Protein AF-A0A955VD56-F1 (afdb_monomer_lite)

Foldseek 3Di:
DAQAWEWDWPLCPPDDDPLPLLVFQAQFWQFAAPVLLVLLVVLLVVLVNDPVLNVQQVVQWDDDHRRITGDDDPRGGSQQDPVRDRSSCVRRNLSSHGPQSNQAQWQWFQDPRHIYTDGQLLDLSVLCSLLPPPVPPPDDFGDIDIDGCVPPSDPRDPCSNVNHDRPPVAPPPDDSVVVRVLRVLLSVLLRVVCVVDRNLSSVLSNQCNVCSVQSLVSLVDPSCVSSCVSAPVVSSNVVSSRD

Structure (mmCIF, N/CA/C/O backbone):
data_AF-A0A955VD56-F1
#
_entry.id   AF-A0A955VD56-F1
#
loop_
_atom_site.group_PDB
_atom_site.id
_atom_site.type_symbol
_atom_site.label_atom_id
_atom_site.label_alt_id
_atom_site.label_comp_id
_atom_site.label_asym_id
_atom_site.label_entity_id
_atom_site.label_seq_id
_atom_site.pdbx_PDB_ins_code
_atom_site.Cartn_x
_atom_site.Cartn_y
_atom_site.Cartn_z
_atom_site.occupancy
_atom_site.B_iso_or_equiv
_atom_site.auth_seq_id
_atom_site.auth_comp_id
_atom_site.auth_asym_id
_atom_site.auth_atom_id
_atom_site.pdbx_PDB_model_num
ATOM 1 N N . MET A 1 1 ? 21.927 -1.648 22.853 1.00 46.69 1 MET A N 1
ATOM 2 C CA . MET A 1 1 ? 21.188 -1.228 21.642 1.00 46.69 1 MET A CA 1
ATOM 3 C C . MET A 1 1 ? 19.714 -1.469 21.925 1.00 46.69 1 MET A C 1
ATOM 5 O O . MET A 1 1 ? 19.393 -2.575 22.336 1.00 46.69 1 MET A O 1
ATOM 9 N N . CYS A 1 2 ? 18.843 -0.460 21.829 1.00 51.03 2 CYS A N 1
ATOM 10 C CA . CYS A 1 2 ? 17.401 -0.682 21.987 1.00 51.03 2 CYS A CA 1
ATOM 11 C C . CYS A 1 2 ? 16.903 -1.553 20.831 1.00 51.03 2 CYS A C 1
ATOM 13 O O . CYS A 1 2 ? 17.148 -1.222 19.671 1.00 51.03 2 CYS A O 1
ATOM 15 N N . ASN A 1 3 ? 16.219 -2.655 21.143 1.00 66.81 3 ASN A N 1
ATOM 16 C CA . ASN A 1 3 ? 15.542 -3.483 20.150 1.00 66.81 3 ASN A CA 1
ATOM 17 C C . ASN A 1 3 ? 14.399 -2.660 19.552 1.00 66.81 3 ASN A C 1
ATOM 19 O O . ASN A 1 3 ? 13.310 -2.616 20.125 1.00 66.81 3 ASN A O 1
ATOM 23 N N . ALA A 1 4 ? 14.662 -1.960 18.445 1.00 71.88 4 ALA A N 1
ATOM 24 C CA . ALA A 1 4 ? 13.634 -1.233 17.712 1.00 71.88 4 ALA A CA 1
ATOM 25 C C . ALA A 1 4 ? 12.464 -2.186 17.434 1.00 71.88 4 ALA A C 1
ATOM 27 O O . ALA A 1 4 ? 12.690 -3.332 17.053 1.00 71.88 4 ALA A O 1
ATOM 28 N N . ARG A 1 5 ? 11.221 -1.750 17.655 1.00 86.19 5 ARG A N 1
ATOM 29 C CA . ARG A 1 5 ? 10.032 -2.588 17.425 1.00 86.19 5 ARG A CA 1
ATOM 30 C C . ARG A 1 5 ? 9.219 -2.050 16.264 1.00 86.19 5 ARG A C 1
ATOM 32 O O . ARG A 1 5 ? 9.122 -0.843 16.079 1.00 86.19 5 ARG A O 1
ATOM 39 N N . VAL A 1 6 ? 8.594 -2.944 15.510 1.00 85.25 6 VAL A N 1
ATOM 40 C CA . VAL A 1 6 ? 7.576 -2.583 14.519 1.00 85.25 6 VAL A CA 1
ATOM 41 C C . VAL A 1 6 ? 6.207 -2.779 15.150 1.00 85.25 6 VAL A C 1
ATOM 43 O O . VAL A 1 6 ? 5.822 -3.903 15.457 1.00 85.25 6 VAL A O 1
ATOM 46 N N . TRP A 1 7 ? 5.487 -1.689 15.370 1.00 87.12 7 TRP A N 1
ATOM 47 C CA . TRP A 1 7 ? 4.133 -1.684 15.904 1.00 87.12 7 TRP A CA 1
ATOM 48 C C . TRP A 1 7 ? 3.135 -1.777 14.756 1.00 87.12 7 TRP A C 1
ATOM 50 O O . TRP A 1 7 ? 3.104 -0.904 13.893 1.00 87.12 7 TRP A O 1
ATOM 60 N N . ILE A 1 8 ? 2.328 -2.835 14.744 1.00 86.50 8 ILE A N 1
ATOM 61 C CA . ILE A 1 8 ? 1.323 -3.095 13.708 1.00 86.50 8 ILE A CA 1
ATOM 62 C C . ILE A 1 8 ? -0.015 -3.486 14.356 1.00 86.50 8 ILE A C 1
ATOM 64 O O . ILE A 1 8 ? -0.012 -4.170 15.381 1.00 86.50 8 ILE A O 1
ATOM 68 N N . PRO A 1 9 ? -1.166 -3.089 13.787 1.00 85.06 9 PRO A N 1
ATOM 69 C CA . PRO A 1 9 ? -2.462 -3.625 14.184 1.00 85.06 9 PRO A CA 1
ATOM 70 C C . PRO A 1 9 ? -2.516 -5.140 13.952 1.00 85.06 9 PRO A C 1
ATOM 72 O O . PRO A 1 9 ? -2.334 -5.599 12.822 1.00 85.06 9 PRO A O 1
ATOM 75 N N . ASN A 1 10 ? -2.807 -5.909 15.004 1.00 85.19 10 ASN A N 1
ATOM 76 C CA . ASN A 1 10 ? -2.892 -7.377 14.984 1.00 85.19 10 ASN A CA 1
ATOM 77 C C . ASN A 1 10 ? -3.778 -7.919 13.843 1.00 85.19 10 ASN A C 1
ATOM 79 O O . ASN A 1 10 ? -3.454 -8.905 13.182 1.00 85.19 10 ASN A O 1
ATOM 83 N N . VAL A 1 11 ? -4.887 -7.236 13.560 1.00 81.81 11 VAL A N 1
ATOM 84 C CA . VAL A 1 11 ? -5.838 -7.604 12.502 1.00 81.81 11 VAL A CA 1
ATOM 85 C C . VAL A 1 11 ? -5.209 -7.626 11.101 1.00 81.81 11 VAL A C 1
ATOM 87 O O . VAL A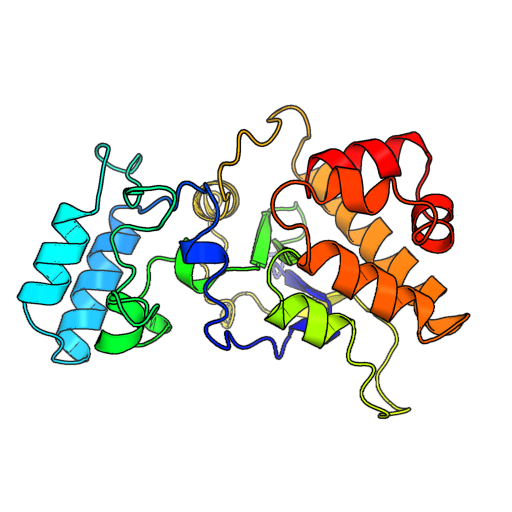 1 11 ? -5.610 -8.412 10.249 1.00 81.81 11 VAL A O 1
ATOM 90 N N . LEU A 1 12 ? -4.174 -6.815 10.876 1.00 84.62 12 LEU A N 1
ATOM 91 C CA . LEU A 1 12 ? -3.551 -6.586 9.574 1.00 84.62 12 LEU A CA 1
ATOM 92 C C . LEU A 1 12 ? -2.181 -7.253 9.435 1.00 84.62 12 LEU A C 1
ATOM 94 O O . LEU A 1 12 ? -1.527 -7.114 8.400 1.00 84.62 12 LEU A O 1
ATOM 98 N N . GLU A 1 13 ? -1.760 -8.031 10.430 1.00 82.31 13 GLU A N 1
ATOM 99 C CA . GLU A 1 13 ? -0.537 -8.835 10.349 1.00 82.31 13 GLU A CA 1
ATOM 100 C C . GLU A 1 13 ? -0.576 -9.823 9.190 1.00 82.31 13 GLU A C 1
ATOM 102 O O . GLU A 1 13 ? 0.423 -10.034 8.507 1.00 82.31 13 GLU A O 1
ATOM 107 N N . ARG A 1 14 ? -1.762 -10.380 8.936 1.00 79.50 14 ARG A N 1
ATOM 108 C CA . ARG A 1 14 ? -2.006 -11.340 7.858 1.00 79.50 14 ARG A CA 1
ATOM 109 C C . ARG A 1 14 ? -2.424 -10.675 6.549 1.00 79.50 14 ARG A C 1
ATOM 111 O O . ARG A 1 14 ? -2.819 -11.373 5.622 1.00 79.50 14 ARG A O 1
ATOM 118 N N . TYR A 1 15 ? -2.366 -9.342 6.454 1.00 85.81 15 TYR A N 1
ATOM 119 C CA . TYR A 1 15 ? -2.756 -8.658 5.226 1.00 85.81 15 TYR A CA 1
ATOM 120 C C . TYR A 1 15 ? -1.896 -9.129 4.047 1.00 85.81 15 TYR A C 1
ATOM 122 O O . TYR A 1 15 ? -0.677 -8.909 4.011 1.00 85.81 15 TYR A O 1
ATOM 130 N N . ALA A 1 16 ? -2.574 -9.677 3.042 1.00 84.31 16 ALA A N 1
ATOM 131 C CA . ALA A 1 16 ? -2.028 -10.002 1.738 1.00 84.31 16 ALA A CA 1
ATOM 132 C C . ALA A 1 16 ? -2.745 -9.176 0.662 1.00 84.31 16 ALA A C 1
ATOM 134 O O . ALA A 1 16 ? -3.955 -8.963 0.713 1.00 84.31 16 ALA A O 1
ATOM 135 N N . CYS A 1 17 ? -1.994 -8.684 -0.324 1.00 83.56 17 CYS A N 1
ATOM 136 C CA . CYS A 1 17 ? -2.573 -7.932 -1.431 1.00 83.56 17 CYS A CA 1
ATOM 137 C C . CYS A 1 17 ? -3.384 -8.866 -2.342 1.00 83.56 17 CYS A C 1
ATOM 139 O O . CYS A 1 17 ? -2.816 -9.731 -3.002 1.00 83.56 17 CYS A O 1
ATOM 141 N N . GLU A 1 18 ? -4.691 -8.631 -2.464 1.00 86.06 18 GLU A N 1
ATOM 142 C CA . GLU A 1 18 ? -5.567 -9.381 -3.381 1.00 86.06 18 GLU A CA 1
ATOM 143 C C . GLU A 1 18 ? -5.678 -8.737 -4.772 1.00 86.06 18 GLU A C 1
ATOM 145 O O . GLU A 1 18 ? -6.552 -9.086 -5.558 1.00 86.06 18 GLU A O 1
ATOM 150 N N . ARG A 1 19 ? -4.783 -7.794 -5.103 1.00 84.38 19 ARG A N 1
ATOM 151 C CA . ARG A 1 19 ? -4.806 -7.054 -6.377 1.00 84.38 19 ARG A CA 1
ATOM 152 C C . ARG A 1 19 ? -6.142 -6.320 -6.578 1.00 84.38 19 ARG A C 1
ATOM 154 O O . ARG A 1 19 ? -6.749 -6.401 -7.635 1.00 84.38 19 ARG A O 1
ATOM 161 N N . ALA A 1 20 ? -6.561 -5.551 -5.569 1.00 82.06 20 ALA A N 1
ATOM 162 C CA . ALA A 1 20 ? -7.693 -4.620 -5.681 1.00 82.06 20 ALA A CA 1
ATOM 163 C C . ALA A 1 20 ? -7.376 -3.383 -6.551 1.00 82.06 20 ALA A C 1
ATOM 165 O O . ALA A 1 20 ? -8.281 -2.663 -6.953 1.00 82.06 20 ALA A O 1
ATOM 166 N N . LEU A 1 21 ? -6.087 -3.138 -6.834 1.00 84.06 21 LEU A N 1
ATOM 167 C CA . LEU A 1 21 ? -5.565 -2.154 -7.800 1.00 84.06 21 LEU A CA 1
ATOM 168 C C . LEU A 1 21 ? -5.844 -0.682 -7.497 1.00 84.06 21 LEU A C 1
ATOM 170 O O . LEU A 1 21 ? -5.436 0.164 -8.287 1.00 84.06 21 LEU A O 1
ATOM 174 N N . VAL A 1 22 ? -6.423 -0.355 -6.341 1.00 82.44 22 VAL A N 1
ATOM 175 C CA . VAL A 1 22 ? -6.627 1.043 -5.927 1.00 82.44 22 VAL A CA 1
ATOM 176 C C . VAL A 1 22 ? -5.312 1.830 -5.924 1.00 82.44 22 VAL A C 1
ATOM 178 O O . VAL A 1 22 ? -5.274 2.956 -6.403 1.00 82.44 22 VAL A O 1
ATOM 181 N N . CYS A 1 23 ? -4.192 1.217 -5.526 1.00 79.44 23 CYS A N 1
ATOM 182 C CA . CYS A 1 23 ? -2.874 1.858 -5.620 1.00 79.44 23 CYS A CA 1
ATOM 183 C C . CYS A 1 23 ? -2.381 2.146 -7.037 1.00 79.44 23 CYS A C 1
ATOM 185 O O . CYS A 1 23 ? -1.453 2.929 -7.218 1.00 79.44 23 CYS A O 1
ATOM 187 N N . CYS A 1 24 ? -2.977 1.504 -8.036 1.00 83.69 24 CYS A N 1
ATOM 188 C CA . CYS A 1 24 ? -2.667 1.726 -9.438 1.00 83.69 24 CYS A CA 1
ATOM 189 C C . CYS A 1 24 ? -3.632 2.714 -10.101 1.00 83.69 24 CYS A C 1
ATOM 191 O O . CYS A 1 24 ? -3.325 3.165 -11.198 1.00 83.69 24 CYS A O 1
ATOM 193 N N . SER A 1 25 ? -4.777 3.026 -9.492 1.00 80.62 25 SER A N 1
ATOM 194 C CA . SER A 1 25 ? -5.803 3.911 -10.063 1.00 80.62 25 SER A CA 1
ATOM 195 C C . SER A 1 25 ? -6.022 5.200 -9.275 1.00 80.62 25 SER A C 1
ATOM 197 O O . SER A 1 25 ? -6.696 6.093 -9.770 1.00 80.62 25 SER A O 1
ATOM 199 N N . ALA A 1 26 ? -5.488 5.303 -8.059 1.00 75.56 26 ALA A N 1
ATOM 200 C CA . ALA A 1 26 ? -5.520 6.532 -7.282 1.00 75.56 26 ALA A CA 1
ATOM 201 C C . ALA A 1 26 ? -4.434 7.512 -7.770 1.00 75.56 26 ALA A C 1
ATOM 203 O O . ALA A 1 26 ? -3.376 7.062 -8.226 1.00 75.56 26 ALA A O 1
ATOM 204 N N . PRO A 1 27 ? -4.627 8.838 -7.644 1.00 72.12 27 PRO A N 1
ATOM 205 C CA . PRO A 1 27 ? -3.713 9.865 -8.156 1.00 72.12 27 PRO A CA 1
ATOM 206 C C . PRO A 1 27 ? -2.446 10.035 -7.293 1.00 72.12 27 PRO A C 1
ATOM 208 O O . PRO A 1 27 ? -2.056 11.146 -6.937 1.00 72.12 27 PRO A O 1
ATOM 211 N N . TRP A 1 28 ? -1.808 8.933 -6.896 1.00 75.00 28 TRP A N 1
ATOM 212 C CA . TRP A 1 28 ? -0.634 8.949 -6.033 1.00 75.00 28 TRP A CA 1
ATOM 213 C C . TRP A 1 28 ? 0.677 8.880 -6.814 1.00 75.00 28 TRP A C 1
ATOM 215 O O . TRP A 1 28 ? 0.814 8.150 -7.801 1.00 75.00 28 TRP A O 1
ATOM 225 N N . ARG A 1 29 ? 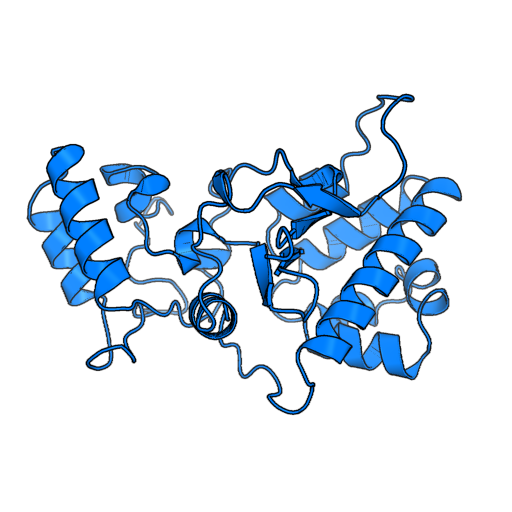1.695 9.584 -6.313 1.00 77.50 29 ARG A N 1
ATOM 226 C CA . ARG A 1 29 ? 3.059 9.487 -6.839 1.00 77.50 29 ARG A CA 1
ATOM 227 C C . ARG A 1 29 ? 3.797 8.349 -6.162 1.00 77.50 29 ARG A C 1
ATOM 229 O O . ARG A 1 29 ? 4.143 8.435 -4.986 1.00 77.50 29 ARG A O 1
ATOM 236 N N . ALA A 1 30 ? 4.046 7.283 -6.919 1.00 83.88 30 ALA A N 1
ATOM 237 C CA . ALA A 1 30 ? 4.797 6.157 -6.402 1.00 83.88 30 ALA A CA 1
ATOM 238 C C . ALA A 1 30 ? 6.302 6.408 -6.531 1.00 83.88 30 ALA A C 1
ATOM 240 O O . ALA A 1 30 ? 6.856 6.192 -7.611 1.00 83.88 30 ALA A O 1
ATOM 241 N N . ARG A 1 31 ? 6.951 6.890 -5.465 1.00 86.12 31 ARG A N 1
ATOM 242 C CA . ARG A 1 31 ? 8.397 7.148 -5.463 1.00 86.12 31 ARG A CA 1
ATOM 243 C C . ARG A 1 31 ? 9.194 5.856 -5.682 1.00 86.12 31 ARG A C 1
ATOM 245 O O . ARG A 1 31 ? 8.844 4.802 -5.156 1.00 86.12 31 ARG A O 1
ATOM 252 N N . VAL A 1 32 ? 10.267 5.960 -6.460 1.00 88.44 32 VAL A N 1
ATOM 253 C CA . VAL A 1 32 ? 11.195 4.876 -6.800 1.00 88.44 32 VAL A CA 1
ATOM 254 C C . VAL A 1 32 ? 12.617 5.394 -6.624 1.00 88.44 32 VAL A C 1
ATOM 256 O O . VAL A 1 32 ? 13.073 6.253 -7.376 1.00 88.44 32 VAL A O 1
ATOM 259 N N . THR A 1 33 ? 13.332 4.879 -5.631 1.00 87.19 33 THR A N 1
ATOM 260 C CA . THR A 1 33 ? 14.757 5.179 -5.437 1.00 87.19 33 THR A CA 1
ATOM 261 C C . THR A 1 33 ? 15.626 4.423 -6.445 1.00 87.19 33 THR A C 1
ATOM 263 O O . THR A 1 33 ? 15.149 3.577 -7.208 1.00 87.19 33 THR A O 1
ATOM 266 N N . ARG A 1 34 ? 16.934 4.701 -6.468 1.00 88.12 34 ARG A N 1
ATOM 267 C CA . ARG A 1 34 ? 17.871 3.848 -7.216 1.00 88.12 34 ARG A CA 1
ATOM 268 C C . ARG A 1 34 ? 17.876 2.406 -6.722 1.00 88.12 34 ARG A C 1
ATOM 270 O O . ARG A 1 34 ? 17.777 1.507 -7.547 1.00 88.12 34 ARG A O 1
ATOM 277 N N . GLU A 1 35 ? 17.895 2.217 -5.411 1.00 86.88 35 GLU A N 1
ATOM 278 C CA . GLU A 1 35 ? 17.835 0.900 -4.777 1.00 86.88 35 GLU A CA 1
ATOM 279 C C . GLU A 1 35 ? 16.569 0.131 -5.186 1.00 86.88 35 GLU A C 1
ATOM 281 O O . GLU A 1 35 ? 16.647 -1.041 -5.545 1.00 86.88 35 GLU A O 1
ATOM 286 N N . ASP A 1 36 ? 15.414 0.805 -5.238 1.00 89.56 36 ASP A N 1
ATOM 287 C CA . ASP A 1 36 ? 14.172 0.196 -5.729 1.00 89.56 36 ASP A CA 1
ATOM 288 C C . ASP A 1 36 ? 14.290 -0.249 -7.188 1.00 89.56 36 ASP A C 1
ATOM 290 O O . ASP A 1 36 ? 13.834 -1.332 -7.549 1.00 89.56 36 ASP A O 1
ATOM 294 N N . ALA A 1 37 ? 14.880 0.586 -8.046 1.00 91.56 37 ALA A N 1
ATOM 295 C CA . ALA A 1 37 ? 15.018 0.265 -9.460 1.00 91.56 37 ALA A CA 1
ATOM 296 C C . ALA A 1 37 ? 15.959 -0.925 -9.697 1.00 91.56 37 ALA A C 1
ATOM 298 O O . ALA A 1 37 ? 15.664 -1.772 -10.544 1.00 91.56 37 ALA A O 1
ATOM 299 N N . ASP A 1 38 ? 17.048 -0.998 -8.932 1.00 90.69 38 ASP A N 1
ATOM 300 C CA . ASP A 1 38 ? 18.012 -2.095 -8.979 1.00 90.69 38 ASP A CA 1
ATOM 301 C C . ASP A 1 38 ? 17.374 -3.394 -8.453 1.00 90.69 38 ASP A C 1
ATOM 303 O O . ASP A 1 38 ? 17.467 -4.435 -9.106 1.00 90.69 38 ASP A O 1
ATOM 307 N N . ALA A 1 39 ? 16.618 -3.324 -7.351 1.00 89.56 39 ALA A N 1
ATOM 308 C CA . ALA A 1 39 ? 15.870 -4.460 -6.809 1.00 89.56 39 ALA A CA 1
ATOM 309 C C . ALA A 1 39 ? 14.801 -4.986 -7.784 1.00 89.56 39 ALA A C 1
ATOM 311 O O . ALA A 1 39 ? 14.653 -6.197 -7.947 1.00 89.56 39 ALA A O 1
ATOM 312 N N . VAL A 1 40 ? 14.082 -4.093 -8.476 1.00 92.75 40 VAL A N 1
ATOM 313 C CA . VAL A 1 40 ? 13.123 -4.485 -9.523 1.00 92.75 40 VAL A CA 1
ATOM 314 C C . VAL A 1 40 ? 13.837 -5.171 -10.685 1.00 92.75 40 VAL A C 1
ATOM 316 O O . VAL A 1 40 ? 13.345 -6.170 -11.206 1.00 92.75 40 VAL A O 1
ATOM 319 N N . ALA A 1 41 ? 14.992 -4.654 -11.112 1.00 93.69 41 ALA A N 1
ATOM 320 C CA . ALA A 1 41 ? 15.758 -5.252 -12.200 1.00 93.69 41 ALA A CA 1
ATOM 321 C C . ALA A 1 41 ? 16.254 -6.662 -11.845 1.00 93.69 41 ALA A C 1
ATOM 323 O O . ALA A 1 41 ? 16.113 -7.566 -12.669 1.00 93.69 41 ALA A O 1
ATOM 324 N N . ALA A 1 42 ? 16.770 -6.849 -10.626 1.00 92.38 42 ALA A N 1
ATOM 325 C CA . ALA A 1 42 ? 17.187 -8.150 -10.113 1.00 92.38 42 ALA A CA 1
ATOM 326 C C . ALA A 1 42 ? 16.006 -9.128 -10.036 1.00 92.38 42 ALA A C 1
ATOM 328 O O . ALA A 1 42 ? 16.058 -10.196 -10.635 1.00 92.38 42 ALA A O 1
ATOM 329 N N . GLY A 1 43 ? 14.888 -8.720 -9.426 1.00 92.50 43 GLY A N 1
ATOM 330 C CA . GLY A 1 43 ? 13.705 -9.578 -9.315 1.00 92.50 43 GLY A CA 1
ATOM 331 C C . GLY A 1 43 ? 13.103 -9.975 -10.668 1.00 92.50 43 GLY A C 1
ATOM 332 O O . GLY A 1 43 ? 12.620 -11.093 -10.828 1.00 92.50 43 GLY A O 1
ATOM 333 N N . LEU A 1 44 ? 13.159 -9.093 -11.673 1.00 94.50 44 LEU A N 1
ATOM 334 C CA . LEU A 1 44 ? 12.763 -9.434 -13.043 1.00 94.50 44 LEU A CA 1
ATOM 335 C C . LEU A 1 44 ? 13.716 -10.451 -13.685 1.00 94.50 44 LEU A C 1
ATOM 337 O O . LEU A 1 44 ? 13.250 -11.358 -14.373 1.00 94.50 44 LEU A O 1
ATOM 341 N N . ALA A 1 45 ? 15.026 -10.314 -13.467 1.00 92.69 45 ALA A N 1
ATOM 342 C CA . ALA A 1 45 ? 16.010 -11.272 -13.964 1.00 92.69 45 ALA A CA 1
ATOM 343 C C . ALA A 1 45 ? 15.805 -12.659 -13.336 1.00 92.69 45 ALA A C 1
ATOM 345 O O . ALA A 1 45 ? 15.716 -13.642 -14.072 1.00 92.69 45 ALA A O 1
ATOM 346 N N . ASP A 1 46 ? 15.633 -12.720 -12.014 1.00 93.00 46 ASP A N 1
ATOM 347 C CA . ASP A 1 46 ? 15.418 -13.965 -11.268 1.00 93.00 46 ASP A CA 1
ATOM 348 C C . ASP A 1 46 ? 14.132 -14.682 -11.698 1.00 93.00 46 ASP A C 1
ATOM 350 O O . ASP A 1 46 ? 14.103 -15.903 -11.835 1.00 93.00 46 ASP A O 1
ATOM 354 N N . ALA A 1 47 ? 13.068 -13.926 -11.978 1.00 91.44 47 ALA A N 1
ATOM 355 C CA . ALA A 1 47 ? 11.802 -14.475 -12.459 1.00 91.44 47 ALA A CA 1
ATOM 356 C C . ALA A 1 47 ? 11.834 -14.920 -13.936 1.00 91.44 47 ALA A C 1
ATOM 358 O O . ALA A 1 47 ? 10.815 -15.370 -14.462 1.00 91.44 47 ALA A O 1
ATOM 359 N N . GLY A 1 48 ? 12.947 -14.723 -14.654 1.00 91.62 48 GLY A N 1
ATOM 360 C CA . GLY A 1 48 ? 12.997 -14.891 -16.112 1.00 91.62 48 GLY A CA 1
ATOM 361 C C . GLY A 1 48 ? 12.075 -13.915 -16.863 1.00 91.62 48 GLY A C 1
ATOM 362 O O . GLY A 1 48 ? 11.794 -14.089 -18.051 1.00 91.62 48 GLY A O 1
ATOM 363 N N . ALA A 1 49 ? 11.595 -12.871 -16.183 1.00 82.44 49 ALA A N 1
ATOM 364 C CA . ALA A 1 49 ? 10.710 -11.858 -16.725 1.00 82.44 49 ALA A CA 1
ATOM 365 C C . ALA A 1 49 ? 11.521 -10.871 -17.572 1.00 82.44 49 ALA A C 1
ATOM 367 O O . ALA A 1 49 ? 12.252 -10.011 -17.082 1.00 82.44 49 ALA A O 1
ATOM 368 N N . GLY A 1 50 ? 11.404 -11.038 -18.889 1.00 71.69 50 GLY A N 1
ATOM 369 C CA . GLY A 1 50 ? 12.359 -10.507 -19.854 1.00 71.69 50 GLY A CA 1
ATOM 370 C C . GLY A 1 50 ? 12.551 -8.985 -19.892 1.00 71.69 50 GLY A C 1
ATOM 371 O O . GLY A 1 50 ? 11.769 -8.177 -19.381 1.00 71.69 50 GLY A O 1
ATOM 372 N N . ARG A 1 51 ? 13.596 -8.597 -20.642 1.00 86.44 51 ARG A N 1
ATOM 373 C CA . ARG A 1 51 ? 14.050 -7.215 -20.900 1.00 86.44 51 ARG A CA 1
ATOM 374 C C . ARG A 1 51 ? 12.927 -6.228 -21.241 1.00 86.44 51 ARG A C 1
ATOM 376 O O . ARG A 1 51 ? 13.055 -5.053 -20.908 1.00 86.44 51 ARG A O 1
ATOM 383 N N . ALA A 1 52 ? 11.845 -6.687 -21.872 1.00 91.50 52 ALA A N 1
ATOM 384 C CA . ALA A 1 52 ? 10.690 -5.864 -22.224 1.00 91.50 52 ALA A CA 1
ATOM 385 C C . ALA A 1 52 ? 9.965 -5.288 -20.993 1.00 91.50 52 ALA A C 1
ATOM 387 O O . ALA A 1 52 ? 9.636 -4.102 -20.982 1.00 91.50 52 ALA A O 1
ATOM 388 N N . VAL A 1 53 ? 9.768 -6.084 -19.933 1.00 93.88 53 VAL A N 1
ATOM 389 C CA . VAL A 1 53 ? 9.133 -5.611 -18.691 1.00 93.88 53 VAL A CA 1
ATOM 390 C C . VAL A 1 53 ? 10.036 -4.598 -17.993 1.00 93.88 53 VAL A C 1
ATOM 392 O O . VAL A 1 53 ? 9.575 -3.523 -17.611 1.00 93.88 53 VAL A O 1
ATOM 395 N N . GLY A 1 54 ? 11.337 -4.888 -17.913 1.00 94.50 54 GLY A N 1
ATOM 396 C CA . GLY A 1 54 ? 12.320 -3.955 -17.360 1.00 94.50 54 GLY A CA 1
ATOM 397 C C . GLY A 1 54 ? 12.412 -2.647 -18.153 1.00 94.50 54 GLY A C 1
ATOM 398 O O . GLY A 1 54 ? 12.493 -1.571 -17.564 1.00 94.50 54 GLY A O 1
ATOM 399 N N . ALA A 1 55 ? 12.352 -2.711 -19.487 1.00 94.25 55 ALA A N 1
ATOM 400 C CA . ALA A 1 55 ? 12.331 -1.527 -20.344 1.00 94.25 55 ALA A CA 1
ATOM 401 C C . ALA A 1 55 ? 11.066 -0.692 -20.122 1.00 94.25 55 ALA A C 1
ATOM 403 O O . ALA A 1 55 ? 11.165 0.522 -19.957 1.00 94.25 55 ALA A O 1
ATOM 404 N N . ARG A 1 56 ? 9.894 -1.336 -20.032 1.00 94.44 56 ARG A N 1
ATOM 405 C CA . ARG A 1 56 ? 8.636 -0.656 -19.705 1.00 94.44 56 ARG A CA 1
ATOM 406 C C . ARG A 1 56 ? 8.690 0.005 -18.331 1.00 94.44 56 ARG A C 1
ATOM 408 O O . ARG A 1 56 ? 8.260 1.147 -18.203 1.00 94.44 56 ARG A O 1
ATOM 415 N N . PHE A 1 57 ? 9.230 -0.679 -17.323 1.00 95.31 57 PHE A N 1
ATOM 416 C CA . PHE A 1 57 ? 9.409 -0.100 -15.996 1.00 95.31 57 PHE A CA 1
ATOM 417 C C . PHE A 1 57 ? 10.311 1.130 -16.030 1.00 95.31 57 PHE A C 1
ATOM 419 O O . PHE A 1 57 ? 9.900 2.189 -15.57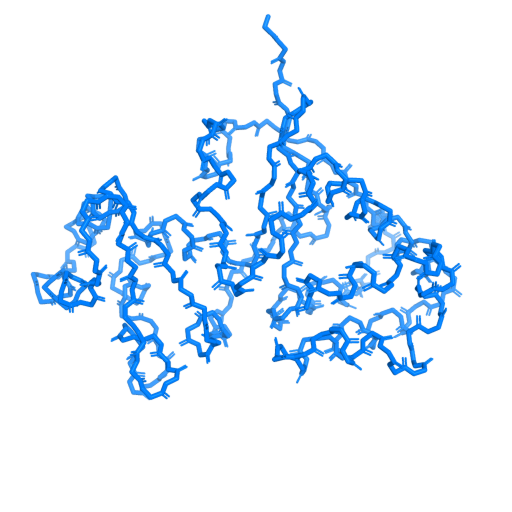1 1.00 95.31 57 PHE A O 1
ATOM 426 N N . ARG A 1 58 ? 11.485 1.053 -16.658 1.00 94.38 58 ARG A N 1
ATOM 427 C CA . ARG A 1 58 ? 12.372 2.220 -16.781 1.00 94.38 58 ARG A CA 1
ATOM 428 C C . ARG A 1 58 ? 11.720 3.377 -17.540 1.00 94.38 58 ARG A C 1
ATOM 430 O O . ARG A 1 58 ? 11.817 4.511 -17.091 1.00 94.38 58 ARG A O 1
ATOM 437 N N . ALA A 1 59 ? 11.007 3.090 -18.628 1.00 94.50 59 ALA A N 1
ATOM 438 C CA . ALA A 1 59 ? 10.270 4.093 -19.397 1.00 94.50 59 ALA A CA 1
ATOM 439 C C . ALA A 1 59 ? 9.077 4.696 -18.632 1.00 94.50 59 ALA A C 1
ATOM 441 O O . ALA A 1 59 ? 8.562 5.741 -19.023 1.00 94.50 59 ALA A O 1
ATOM 442 N N . SER A 1 60 ? 8.622 4.042 -17.559 1.00 94.19 60 SER A N 1
ATOM 443 C CA . SER A 1 60 ? 7.590 4.571 -16.668 1.00 94.19 60 SER A CA 1
ATOM 444 C C . SER A 1 60 ? 8.130 5.533 -15.615 1.00 94.19 60 SER A C 1
ATOM 446 O O . SER A 1 60 ? 7.332 6.187 -14.958 1.00 94.19 60 SER A O 1
ATOM 448 N N . LEU A 1 61 ? 9.445 5.631 -15.414 1.00 94.44 61 LEU A N 1
ATOM 449 C CA . LEU A 1 61 ? 10.005 6.496 -14.379 1.00 94.44 61 LEU A CA 1
ATOM 450 C C . LEU A 1 61 ? 10.122 7.940 -14.878 1.00 94.44 61 LEU A C 1
ATOM 452 O O . LEU A 1 61 ? 10.696 8.200 -15.931 1.00 94.44 61 LEU A O 1
ATOM 456 N N . HIS A 1 62 ? 9.605 8.878 -14.092 1.00 92.00 62 HIS A N 1
ATOM 457 C CA . HIS A 1 62 ? 9.795 10.320 -14.258 1.00 92.00 62 HIS A CA 1
ATOM 458 C C . HIS A 1 62 ? 10.697 10.846 -13.143 1.00 92.00 62 HIS A C 1
ATOM 460 O O . HIS A 1 62 ? 10.787 10.214 -12.096 1.00 92.00 62 HIS A O 1
ATOM 466 N N . GLY A 1 63 ? 11.346 11.992 -13.362 1.00 89.56 63 GLY A N 1
ATOM 467 C CA . GLY A 1 63 ? 12.276 12.593 -12.400 1.00 89.56 63 GLY A CA 1
ATOM 468 C C . GLY A 1 63 ? 13.727 12.126 -12.573 1.00 89.56 63 GLY A C 1
ATOM 469 O O . GLY A 1 63 ? 14.083 11.528 -13.593 1.00 89.56 63 GLY A O 1
ATOM 470 N N . ARG A 1 64 ? 14.601 12.438 -11.606 1.00 85.19 64 ARG A N 1
ATOM 471 C CA . ARG A 1 64 ? 16.048 12.137 -11.659 1.00 85.19 64 ARG A CA 1
ATOM 472 C C . ARG A 1 64 ? 16.584 11.710 -10.291 1.00 85.19 64 ARG A C 1
ATOM 474 O O . ARG A 1 64 ? 16.073 12.123 -9.258 1.00 85.19 64 ARG A O 1
ATOM 481 N N . GLY A 1 65 ? 17.646 10.900 -10.285 1.00 83.56 65 GLY A N 1
ATOM 482 C CA . GLY A 1 65 ? 18.291 10.445 -9.047 1.00 83.56 65 GLY A CA 1
ATOM 483 C C . GLY A 1 65 ? 17.327 9.670 -8.143 1.00 83.56 65 GLY A C 1
ATOM 484 O O . GLY A 1 65 ? 16.649 8.754 -8.608 1.00 83.56 65 GLY A O 1
ATOM 485 N N . ASP A 1 66 ? 17.252 10.045 -6.869 1.00 79.50 66 ASP A N 1
ATOM 486 C CA . ASP A 1 66 ? 16.302 9.464 -5.909 1.00 79.50 66 ASP A CA 1
ATOM 487 C C . ASP A 1 66 ? 14.958 10.199 -5.851 1.00 79.50 66 ASP A C 1
ATOM 489 O O . ASP A 1 66 ? 14.075 9.810 -5.084 1.00 79.50 66 ASP A O 1
ATOM 493 N N . ASP A 1 67 ? 14.783 11.236 -6.667 1.00 81.19 67 ASP A N 1
ATOM 494 C CA . ASP A 1 67 ? 13.512 11.922 -6.882 1.00 81.19 67 ASP A CA 1
ATOM 495 C C . ASP A 1 67 ? 12.869 11.418 -8.179 1.00 81.19 67 ASP A C 1
ATOM 497 O O . ASP A 1 67 ? 12.658 12.155 -9.142 1.00 81.19 67 ASP A O 1
ATOM 501 N N . ARG A 1 68 ? 12.660 10.097 -8.244 1.00 89.56 68 ARG A N 1
ATOM 502 C CA . ARG A 1 68 ? 11.941 9.443 -9.338 1.00 89.56 68 ARG A CA 1
ATOM 503 C C . ARG A 1 68 ? 10.614 8.890 -8.859 1.00 89.56 68 ARG A C 1
ATOM 505 O O . ARG A 1 68 ? 10.490 8.454 -7.717 1.00 89.56 68 ARG A O 1
ATOM 512 N N . TRP A 1 69 ? 9.637 8.842 -9.754 1.00 90.75 69 TRP A N 1
ATOM 513 C CA . TRP A 1 69 ? 8.336 8.234 -9.495 1.00 90.75 69 TRP A CA 1
ATOM 514 C C . TRP A 1 69 ? 7.795 7.511 -10.724 1.00 90.75 69 TRP A C 1
ATOM 516 O O . TRP A 1 69 ? 8.160 7.822 -11.858 1.00 90.75 69 TRP A O 1
ATOM 526 N N . VAL A 1 70 ? 6.899 6.550 -10.503 1.00 90.88 70 VAL A N 1
ATOM 527 C CA . VAL A 1 70 ? 6.167 5.893 -11.591 1.00 90.88 70 VAL A CA 1
ATOM 528 C C . VAL A 1 70 ? 5.143 6.865 -12.177 1.00 90.88 70 VAL A C 1
ATOM 530 O O . VAL A 1 70 ? 4.321 7.434 -11.458 1.00 90.88 70 VAL A O 1
ATOM 533 N N . ALA A 1 71 ? 5.179 7.043 -13.494 1.00 90.56 71 ALA A N 1
ATOM 534 C CA . ALA A 1 71 ? 4.275 7.907 -14.232 1.00 90.56 71 ALA A CA 1
ATOM 535 C C . ALA A 1 71 ? 2.831 7.441 -14.108 1.00 90.56 71 ALA A C 1
ATOM 537 O O . ALA A 1 71 ? 2.546 6.237 -14.175 1.00 90.56 71 ALA A O 1
ATOM 538 N N . GLN A 1 72 ? 1.925 8.411 -14.088 1.00 87.50 72 GLN A N 1
ATOM 539 C CA . GLN A 1 72 ? 0.509 8.181 -14.319 1.00 87.50 72 GLN A CA 1
ATOM 540 C C . GLN A 1 72 ? 0.114 8.632 -15.729 1.00 87.50 72 GLN A C 1
ATOM 542 O O . GLN A 1 72 ? 0.636 9.618 -16.246 1.00 87.50 72 GLN A O 1
ATOM 547 N N . ARG A 1 73 ? -0.801 7.903 -16.368 1.00 84.75 73 ARG A N 1
ATOM 548 C CA . ARG A 1 73 ? -1.403 8.224 -17.667 1.00 84.75 73 ARG A CA 1
ATOM 549 C C . ARG A 1 73 ? -2.913 8.062 -17.546 1.00 84.75 73 ARG A C 1
ATOM 551 O O . ARG A 1 73 ? -3.375 6.999 -17.147 1.00 84.75 73 ARG A O 1
ATOM 558 N N . GLY A 1 74 ? -3.668 9.117 -17.857 1.00 82.31 74 GLY A N 1
ATOM 559 C CA . GLY A 1 74 ? -5.133 9.096 -17.751 1.00 82.31 74 GLY A CA 1
ATOM 560 C C . GLY A 1 74 ? -5.644 8.775 -16.340 1.00 82.31 74 GLY A C 1
ATOM 561 O O . GLY A 1 74 ? -6.631 8.066 -16.205 1.00 82.31 74 GLY A O 1
ATOM 562 N N . GLY A 1 75 ? -4.933 9.225 -15.299 1.00 82.56 75 GLY A N 1
ATOM 563 C CA . GLY A 1 75 ? -5.293 8.972 -13.897 1.00 82.56 75 GLY A CA 1
ATOM 564 C C . GLY A 1 75 ? -4.882 7.601 -13.345 1.00 82.56 75 GLY A C 1
ATOM 565 O O . GLY A 1 75 ? -5.147 7.324 -12.185 1.00 82.56 75 GLY A O 1
ATOM 566 N N . ALA A 1 76 ? -4.208 6.752 -14.128 1.00 86.94 76 ALA A N 1
ATOM 567 C CA . ALA A 1 76 ? -3.753 5.436 -13.679 1.00 86.94 76 ALA A CA 1
ATOM 568 C C .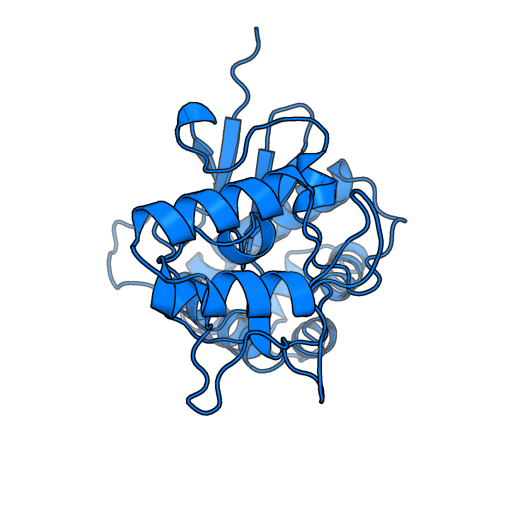 ALA A 1 76 ? -2.238 5.254 -13.827 1.00 86.94 76 ALA A C 1
ATOM 570 O O . ALA A 1 76 ? -1.593 5.860 -14.679 1.00 86.94 76 ALA A O 1
ATOM 571 N N . CYS A 1 77 ? -1.658 4.368 -13.024 1.00 90.50 77 CYS A N 1
ATOM 572 C CA . CYS A 1 77 ? -0.268 3.943 -13.110 1.00 90.50 77 CYS A CA 1
ATOM 573 C C . CYS A 1 77 ? 0.056 3.414 -14.515 1.00 90.50 77 CYS A C 1
ATOM 575 O O . CYS A 1 77 ? -0.620 2.538 -15.045 1.00 90.50 77 CYS A O 1
ATOM 577 N N . SER A 1 78 ? 1.147 3.887 -15.11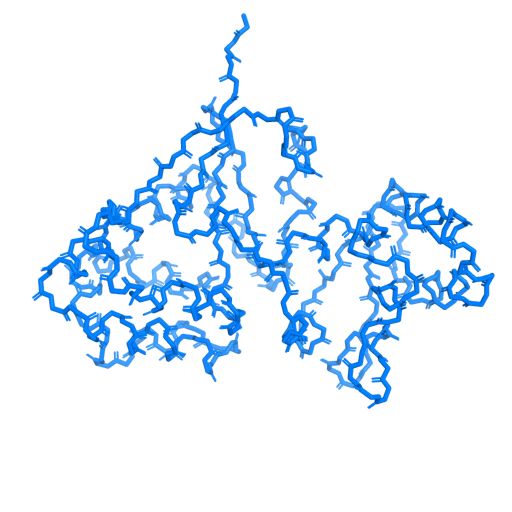1 1.00 92.56 78 SER A N 1
ATOM 578 C CA . SER A 1 78 ? 1.592 3.473 -16.453 1.00 92.56 78 SER A CA 1
ATOM 579 C C . SER A 1 78 ? 2.029 1.998 -16.556 1.00 92.56 78 SER A C 1
ATOM 581 O O . SER A 1 78 ? 2.182 1.454 -17.657 1.00 92.56 78 SER A O 1
ATOM 583 N N . LEU A 1 79 ? 2.194 1.315 -15.420 1.00 92.50 79 LEU A N 1
ATOM 584 C CA . LEU A 1 79 ? 2.437 -0.130 -15.339 1.00 92.50 79 LEU A CA 1
ATOM 585 C C . LEU A 1 79 ? 1.148 -0.956 -15.283 1.00 92.50 79 LEU A C 1
ATOM 587 O O . LEU A 1 79 ? 1.228 -2.188 -15.325 1.00 92.50 79 LEU A O 1
ATOM 591 N N . LEU A 1 80 ? -0.016 -0.309 -15.208 1.00 91.19 80 LEU A N 1
ATOM 592 C CA . LEU A 1 80 ? -1.311 -0.968 -15.296 1.00 91.19 80 LEU A CA 1
ATOM 593 C C . LEU A 1 80 ? -1.528 -1.495 -16.724 1.00 91.19 80 LEU A C 1
ATOM 595 O O . LEU A 1 80 ? -1.250 -0.823 -17.723 1.00 91.19 80 LEU A O 1
ATOM 599 N N . ARG A 1 81 ? -1.972 -2.744 -16.814 1.00 88.94 81 ARG A N 1
ATOM 600 C CA . ARG A 1 81 ? -2.345 -3.435 -18.049 1.00 88.94 81 ARG A CA 1
ATOM 601 C C . ARG A 1 81 ? -3.821 -3.183 -18.363 1.00 88.94 81 ARG A C 1
ATOM 603 O O . ARG A 1 81 ? -4.592 -2.790 -17.492 1.00 88.94 81 ARG A O 1
ATOM 610 N N . ALA A 1 82 ? -4.224 -3.457 -19.604 1.00 85.00 82 ALA A N 1
ATOM 611 C CA . ALA A 1 82 ? -5.616 -3.313 -20.041 1.00 85.00 82 ALA A CA 1
ATOM 612 C C . ALA A 1 82 ? -6.582 -4.242 -19.280 1.00 85.00 82 ALA A C 1
ATOM 614 O O . ALA A 1 82 ? -7.700 -3.847 -18.969 1.00 85.00 82 ALA A O 1
ATOM 615 N N . ASP A 1 83 ? -6.120 -5.435 -18.891 1.00 82.88 83 ASP A N 1
ATOM 616 C CA . ASP A 1 83 ? -6.845 -6.386 -18.031 1.00 82.88 83 ASP A CA 1
ATOM 617 C C . ASP A 1 83 ? -6.845 -5.989 -16.544 1.00 82.88 83 ASP A C 1
ATOM 619 O O . ASP A 1 83 ? -7.161 -6.792 -15.670 1.00 82.88 83 ASP A O 1
ATOM 623 N N . ARG A 1 84 ? -6.458 -4.744 -16.251 1.00 75.94 84 ARG A N 1
ATOM 624 C CA . ARG A 1 84 ? -6.295 -4.183 -14.913 1.00 75.94 84 ARG A CA 1
ATOM 625 C C . ARG A 1 84 ? -5.206 -4.881 -14.078 1.00 75.94 84 ARG A C 1
ATOM 627 O O . ARG A 1 84 ? -5.050 -4.568 -12.915 1.00 75.94 84 ARG A O 1
ATOM 634 N N . GLY A 1 85 ? -4.350 -5.742 -14.630 1.00 85.56 85 GLY A N 1
ATOM 635 C CA . GLY A 1 85 ? -3.197 -6.286 -13.896 1.00 85.56 85 GLY A CA 1
ATOM 636 C C . GLY A 1 85 ? -2.032 -5.292 -13.746 1.00 85.56 85 GLY A C 1
ATOM 637 O O . GLY A 1 85 ? -1.807 -4.447 -14.609 1.00 85.56 85 GLY A O 1
ATOM 638 N N . CYS A 1 86 ? -1.212 -5.416 -12.697 1.00 89.31 86 CYS A N 1
ATOM 639 C CA . CYS A 1 86 ? 0.082 -4.719 -12.642 1.00 89.31 86 CYS A CA 1
ATOM 640 C C . CYS A 1 86 ? 1.141 -5.509 -13.422 1.00 89.31 86 CYS A C 1
ATOM 642 O O . CYS A 1 86 ? 1.357 -6.688 -13.145 1.00 89.31 86 CYS A O 1
ATOM 644 N N . THR A 1 87 ? 1.833 -4.857 -14.364 1.00 91.62 87 THR A N 1
ATOM 645 C CA . THR A 1 87 ? 2.854 -5.506 -15.207 1.00 91.62 87 THR A CA 1
ATOM 646 C C . THR A 1 87 ? 3.986 -6.119 -14.377 1.00 91.62 87 THR A C 1
ATOM 648 O O . THR A 1 87 ? 4.354 -7.261 -14.625 1.00 91.62 87 THR A O 1
ATOM 651 N N . LEU A 1 88 ? 4.517 -5.396 -13.382 1.00 91.88 88 LEU A N 1
ATOM 652 C CA . LEU A 1 88 ? 5.612 -5.898 -12.539 1.00 91.88 88 LEU A CA 1
ATOM 653 C C . LEU A 1 88 ? 5.172 -7.074 -11.671 1.00 91.88 88 LEU A C 1
ATOM 655 O O . LEU A 1 88 ? 5.834 -8.105 -11.648 1.00 91.88 88 LEU A O 1
ATOM 659 N N . HIS A 1 89 ? 4.029 -6.928 -10.998 1.00 89.06 89 HIS A N 1
ATOM 660 C CA . HIS A 1 89 ? 3.511 -7.964 -10.108 1.00 89.06 89 HIS A CA 1
ATOM 661 C C . HIS A 1 89 ? 3.208 -9.256 -10.879 1.00 89.06 89 HIS A C 1
ATOM 663 O O . HIS A 1 89 ? 3.556 -10.339 -10.425 1.00 89.06 89 HIS A O 1
ATOM 669 N N . ALA A 1 90 ? 2.603 -9.144 -12.065 1.00 90.00 90 ALA A N 1
ATOM 670 C CA . ALA A 1 90 ? 2.322 -10.299 -12.911 1.00 90.00 90 ALA A CA 1
ATOM 671 C C . ALA A 1 90 ? 3.597 -10.996 -13.410 1.00 90.00 90 ALA A C 1
ATOM 673 O O . ALA A 1 90 ? 3.572 -12.198 -13.641 1.00 90.00 90 ALA A O 1
ATOM 674 N N . ALA A 1 91 ? 4.684 -10.245 -13.601 1.00 92.69 91 ALA A N 1
ATOM 675 C CA . ALA A 1 91 ? 5.914 -10.766 -14.179 1.00 92.69 91 ALA A CA 1
ATOM 676 C C . ALA A 1 91 ? 6.866 -11.377 -13.139 1.00 92.69 91 ALA A C 1
ATOM 678 O O . ALA A 1 91 ? 7.469 -12.404 -13.418 1.00 92.69 91 ALA A O 1
ATOM 679 N N . ALA A 1 92 ? 7.008 -10.761 -11.962 1.00 91.81 92 ALA A N 1
ATOM 680 C CA . ALA A 1 92 ? 8.022 -11.151 -10.974 1.00 91.81 92 ALA A CA 1
ATOM 681 C C . ALA A 1 92 ? 7.506 -11.215 -9.524 1.00 91.81 92 ALA A C 1
ATOM 683 O O . ALA A 1 92 ? 8.284 -11.299 -8.575 1.00 91.81 92 ALA A O 1
ATOM 684 N N . GLY A 1 93 ? 6.186 -11.187 -9.324 1.00 89.25 93 GLY A N 1
ATOM 685 C CA . GLY A 1 93 ? 5.593 -11.280 -7.994 1.00 89.25 93 GLY A CA 1
ATOM 686 C C . GLY A 1 93 ? 5.728 -9.995 -7.168 1.00 89.25 93 GLY A C 1
ATOM 687 O O . GLY A 1 93 ? 6.271 -8.980 -7.606 1.00 89.25 93 GLY A O 1
ATOM 688 N N . LEU A 1 94 ? 5.180 -10.027 -5.949 1.00 86.00 94 LEU A N 1
ATOM 689 C CA . LEU A 1 94 ? 5.170 -8.875 -5.044 1.00 86.00 94 LEU A CA 1
ATOM 690 C C . LEU A 1 94 ? 6.590 -8.493 -4.598 1.00 86.00 94 LEU A C 1
ATOM 692 O O . LEU A 1 94 ? 6.909 -7.312 -4.536 1.00 86.00 94 LEU A O 1
ATOM 696 N N . ALA A 1 95 ? 7.457 -9.473 -4.328 1.00 85.19 95 ALA A N 1
ATOM 697 C CA . ALA A 1 95 ? 8.810 -9.236 -3.819 1.00 85.19 95 ALA A CA 1
ATOM 698 C C . ALA A 1 95 ? 9.673 -8.377 -4.763 1.00 85.19 95 ALA A C 1
ATOM 700 O O . ALA A 1 95 ? 10.461 -7.558 -4.292 1.00 85.19 95 ALA A O 1
ATOM 701 N N . ALA A 1 96 ? 9.465 -8.488 -6.076 1.00 88.12 96 ALA A N 1
ATOM 702 C CA . ALA A 1 96 ? 10.202 -7.737 -7.089 1.00 88.12 96 ALA A CA 1
ATOM 703 C C . ALA A 1 96 ? 9.692 -6.302 -7.316 1.00 88.12 96 ALA A C 1
ATOM 705 O O . ALA A 1 96 ? 10.236 -5.585 -8.150 1.00 88.12 96 ALA A O 1
ATOM 706 N N . MET A 1 97 ? 8.625 -5.863 -6.644 1.00 89.12 97 MET A N 1
ATOM 707 C CA . MET A 1 97 ? 8.089 -4.509 -6.827 1.00 89.12 97 MET A CA 1
ATOM 708 C C . MET A 1 97 ? 8.906 -3.455 -6.048 1.00 89.12 97 MET A C 1
ATOM 710 O O . MET A 1 97 ? 9.536 -3.799 -5.047 1.00 89.12 97 MET A O 1
ATOM 714 N N . PRO A 1 98 ? 8.847 -2.158 -6.430 1.00 88.94 98 PRO A N 1
ATOM 715 C CA . PRO A 1 98 ? 9.405 -1.073 -5.618 1.00 88.94 98 PRO A CA 1
ATOM 716 C C . PRO A 1 98 ? 8.850 -1.085 -4.191 1.00 88.94 98 PRO A C 1
ATOM 718 O O . PRO A 1 98 ? 7.688 -1.456 -3.992 1.00 88.94 98 PRO A O 1
ATOM 721 N N . ALA A 1 99 ? 9.632 -0.622 -3.212 1.00 84.38 99 ALA A N 1
ATOM 722 C CA . ALA A 1 99 ? 9.278 -0.685 -1.796 1.00 84.38 99 ALA A CA 1
ATOM 723 C C . ALA A 1 99 ? 7.876 -0.136 -1.501 1.00 84.38 99 ALA A C 1
ATOM 725 O O . ALA A 1 99 ? 7.082 -0.821 -0.852 1.00 84.38 99 ALA A O 1
ATOM 726 N N . LEU A 1 100 ? 7.550 1.040 -2.043 1.00 82.25 100 LEU A N 1
ATOM 727 C CA . LEU A 1 100 ? 6.249 1.680 -1.863 1.00 82.25 100 LEU A CA 1
ATOM 728 C C . LEU A 1 100 ? 5.095 0.838 -2.442 1.00 82.25 100 LEU A C 1
ATOM 730 O O . LEU A 1 100 ? 4.045 0.676 -1.824 1.00 82.25 100 LEU A O 1
ATOM 734 N N . CYS A 1 101 ? 5.290 0.239 -3.617 1.00 85.69 101 CYS A N 1
ATOM 735 C CA . CYS A 1 101 ? 4.289 -0.641 -4.216 1.00 85.69 101 CYS A CA 1
ATOM 736 C C . CYS A 1 101 ? 4.089 -1.929 -3.400 1.00 85.69 101 CYS A C 1
ATOM 738 O O . CYS A 1 101 ? 2.971 -2.438 -3.339 1.00 85.69 101 CYS A O 1
ATOM 740 N N . ARG A 1 102 ? 5.152 -2.442 -2.762 1.00 84.25 102 ARG A N 1
ATOM 741 C CA . ARG A 1 102 ? 5.086 -3.600 -1.854 1.00 84.25 102 ARG A CA 1
ATOM 742 C C . ARG A 1 102 ? 4.387 -3.273 -0.539 1.00 84.25 102 ARG A C 1
ATOM 744 O O . ARG A 1 102 ? 3.733 -4.145 0.030 1.00 84.25 102 ARG A O 1
ATOM 751 N N . THR A 1 103 ? 4.547 -2.045 -0.035 1.00 80.88 103 THR A N 1
ATOM 752 C CA . THR A 1 103 ? 4.004 -1.681 1.280 1.00 80.88 103 THR A CA 1
ATOM 753 C C . THR A 1 103 ? 2.522 -1.477 1.214 1.00 80.88 103 THR A C 1
ATOM 755 O O . THR A 1 103 ? 1.861 -1.812 2.196 1.00 80.88 103 THR A O 1
ATOM 758 N N . PHE A 1 104 ? 2.009 -0.920 0.112 1.00 83.50 104 PHE A N 1
ATOM 759 C CA . PHE A 1 104 ? 0.608 -0.540 0.012 1.00 83.50 104 PHE A CA 1
ATOM 760 C C . PHE A 1 104 ? -0.318 -1.631 0.565 1.00 83.50 104 PHE A C 1
ATOM 762 O O . PHE A 1 104 ? -0.230 -2.787 0.134 1.00 83.50 104 PHE A O 1
ATOM 769 N N . PRO A 1 105 ? -1.198 -1.297 1.524 1.00 83.38 105 PRO A N 1
ATOM 770 C CA . PRO A 1 105 ? -1.643 0.022 1.968 1.00 83.38 105 PRO A CA 1
ATOM 771 C C . PRO A 1 105 ? -0.939 0.509 3.232 1.00 83.38 105 PRO A C 1
ATOM 773 O O . PRO A 1 105 ? -1.417 1.429 3.886 1.00 83.38 105 PRO A O 1
ATOM 776 N N . ARG A 1 106 ? 0.179 -0.105 3.611 1.00 85.19 106 ARG A N 1
ATOM 777 C CA . ARG A 1 106 ? 0.911 0.248 4.823 1.00 85.19 106 ARG A CA 1
ATOM 778 C C . ARG A 1 106 ? 1.500 1.647 4.692 1.00 85.19 106 ARG A C 1
ATOM 780 O O . ARG A 1 106 ? 2.197 1.946 3.724 1.00 85.19 106 ARG A O 1
ATOM 787 N N . SER A 1 107 ? 1.258 2.469 5.701 1.00 78.31 107 SER A N 1
ATOM 788 C CA . SER A 1 107 ? 1.945 3.730 5.932 1.00 78.31 107 SER A CA 1
ATOM 789 C C . SER A 1 107 ? 2.802 3.581 7.178 1.00 78.31 107 SER A C 1
ATOM 791 O O . SER A 1 107 ? 2.279 3.351 8.268 1.00 78.31 107 SER A O 1
ATOM 793 N N . VAL A 1 108 ? 4.113 3.710 7.013 1.00 76.88 108 VAL A N 1
ATOM 794 C CA . VAL A 1 108 ? 5.085 3.475 8.081 1.00 76.88 108 VAL A CA 1
ATOM 795 C C . VAL A 1 108 ? 5.681 4.801 8.522 1.00 76.88 108 VAL A C 1
ATOM 797 O O . VAL A 1 108 ? 6.086 5.613 7.692 1.00 76.88 108 VAL A O 1
ATOM 800 N N . VAL A 1 109 ? 5.737 5.008 9.829 1.00 75.38 109 VAL A N 1
ATOM 801 C CA . VAL A 1 109 ? 6.300 6.197 10.464 1.00 75.38 109 VAL A CA 1
ATOM 802 C C . VAL A 1 109 ? 7.403 5.757 11.413 1.00 75.38 109 VAL A C 1
ATOM 804 O O . VAL A 1 109 ? 7.203 4.844 12.208 1.00 75.38 109 VAL A O 1
ATOM 807 N N . ALA A 1 110 ? 8.568 6.396 11.334 1.00 74.94 110 ALA A N 1
ATOM 808 C CA . ALA A 1 110 ? 9.619 6.199 12.324 1.00 74.94 110 ALA A CA 1
ATOM 809 C C . ALA A 1 110 ? 9.294 7.004 13.591 1.00 74.94 110 ALA A C 1
ATOM 811 O O . ALA A 1 110 ? 8.939 8.182 13.513 1.00 74.94 110 ALA A O 1
ATOM 812 N N . THR A 1 111 ? 9.423 6.369 14.748 1.00 75.56 111 THR A N 1
ATOM 813 C CA . THR A 1 111 ? 9.242 6.953 16.079 1.00 75.56 111 THR A CA 1
ATOM 814 C C . THR A 1 111 ? 10.500 6.698 16.919 1.00 75.56 111 THR A C 1
ATOM 816 O O . THR A 1 111 ? 11.314 5.847 16.551 1.00 75.56 111 THR A O 1
ATOM 819 N N . PRO A 1 112 ? 10.688 7.391 18.058 1.00 78.38 112 PRO A N 1
ATOM 820 C CA . PRO A 1 112 ? 11.807 7.101 18.961 1.00 78.38 112 PRO A CA 1
ATOM 821 C C . PRO A 1 112 ? 11.878 5.630 19.415 1.00 78.38 112 PRO A C 1
ATOM 823 O O . PRO A 1 112 ? 12.970 5.111 19.629 1.00 78.38 112 PRO A O 1
ATOM 826 N N . ASP A 1 113 ? 10.731 4.946 19.490 1.00 77.69 113 ASP A N 1
ATOM 827 C CA . ASP A 1 113 ? 10.611 3.563 19.975 1.00 77.69 113 ASP A CA 1
ATOM 828 C C . ASP A 1 113 ? 10.620 2.501 18.853 1.00 77.69 113 ASP A C 1
ATOM 830 O O . ASP A 1 113 ? 10.477 1.301 19.118 1.00 77.69 113 ASP A O 1
ATOM 834 N N . GLY A 1 114 ? 10.763 2.917 17.589 1.00 81.88 114 GLY A N 1
ATOM 835 C CA . GLY A 1 114 ? 10.825 2.024 16.432 1.00 81.88 114 GLY A CA 1
ATOM 836 C C . GLY A 1 114 ? 9.974 2.491 15.252 1.00 81.88 114 GLY A C 1
ATOM 837 O O . GLY A 1 114 ? 10.042 3.643 14.838 1.00 81.88 114 GLY A O 1
ATOM 838 N N . LEU A 1 115 ? 9.206 1.581 14.654 1.00 81.50 11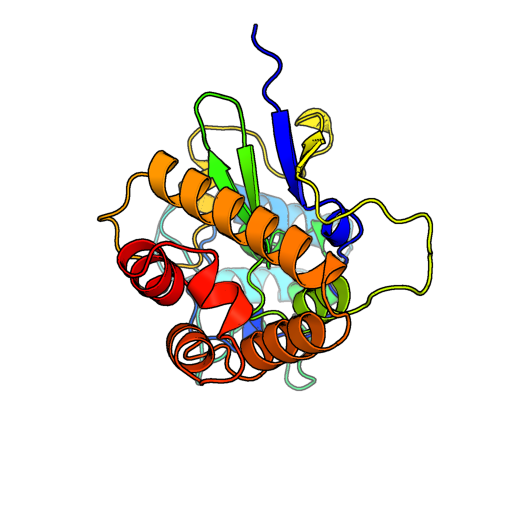5 LEU A N 1
ATOM 839 C CA . LEU A 1 115 ? 8.333 1.863 13.514 1.00 81.50 115 LEU A CA 1
ATOM 840 C C . LEU A 1 115 ? 6.869 1.729 13.930 1.00 81.50 115 LEU A C 1
ATOM 842 O O . LEU A 1 115 ? 6.497 0.764 14.590 1.00 81.50 115 LEU A O 1
ATOM 846 N N . ASP A 1 116 ? 6.030 2.667 13.509 1.00 81.50 116 ASP A N 1
ATOM 847 C CA . ASP A 1 116 ? 4.575 2.594 13.615 1.00 81.50 116 ASP A CA 1
ATOM 848 C C . ASP A 1 116 ? 3.969 2.364 12.230 1.00 81.50 116 ASP A C 1
ATOM 850 O O . ASP A 1 116 ? 4.208 3.134 11.295 1.00 81.50 116 ASP A O 1
ATOM 854 N N . VAL A 1 117 ? 3.204 1.286 12.086 1.00 83.06 117 VAL A N 1
ATOM 855 C CA . VAL A 1 117 ? 2.577 0.874 10.836 1.00 83.06 117 VAL A CA 1
ATOM 856 C C . VAL A 1 117 ? 1.073 1.088 10.935 1.00 83.06 117 VAL A C 1
ATOM 858 O O . VAL A 1 117 ? 0.372 0.376 11.647 1.00 83.06 117 VAL A O 1
ATOM 861 N N . ALA A 1 118 ? 0.552 2.003 10.126 1.00 80.81 118 ALA A N 1
ATOM 862 C CA . ALA A 1 118 ? -0.879 2.124 9.869 1.00 80.81 118 ALA A CA 1
ATOM 863 C C . ALA A 1 118 ? -1.227 1.613 8.469 1.00 80.81 118 ALA A C 1
ATOM 865 O O . ALA A 1 118 ? -0.343 1.326 7.664 1.00 80.81 118 ALA A O 1
ATOM 866 N N . PHE A 1 119 ? -2.519 1.503 8.165 1.00 81.56 119 PHE A N 1
ATOM 867 C CA . PHE A 1 119 ? -3.007 1.042 6.867 1.00 81.56 119 PHE A CA 1
ATOM 868 C C . PHE A 1 119 ? -4.002 2.033 6.277 1.00 81.56 119 PHE A C 1
ATOM 870 O O . PHE A 1 119 ? -4.953 2.425 6.940 1.00 81.56 119 PHE A O 1
ATOM 877 N N . LEU A 1 120 ? -3.797 2.379 5.007 1.00 78.31 120 LEU A N 1
ATOM 878 C CA . LEU A 1 120 ? -4.738 3.096 4.152 1.00 78.31 120 LEU A CA 1
ATOM 879 C C . LEU A 1 120 ? -5.970 2.226 3.907 1.00 78.31 120 LEU A C 1
ATOM 881 O O . LEU A 1 120 ? -5.954 1.322 3.069 1.00 78.31 120 LEU A O 1
ATOM 885 N N . LEU A 1 121 ? -7.057 2.532 4.621 1.00 79.44 121 LEU A N 1
ATOM 886 C CA . LEU A 1 121 ? -8.359 1.888 4.418 1.00 79.44 121 LEU A CA 1
ATOM 887 C C . LEU A 1 121 ? -9.006 2.236 3.071 1.00 79.44 121 LEU A C 1
ATOM 889 O O . LEU A 1 121 ? -9.971 1.593 2.678 1.00 79.44 121 LEU A O 1
ATOM 893 N N . ALA A 1 122 ? -8.416 3.163 2.312 1.00 76.44 122 ALA A N 1
ATOM 894 C CA . ALA A 1 122 ? -8.676 3.316 0.884 1.00 76.44 122 ALA A CA 1
ATOM 895 C C . ALA A 1 122 ? -8.456 2.003 0.102 1.00 76.44 122 ALA A C 1
ATOM 897 O O . ALA A 1 122 ? -9.025 1.829 -0.969 1.00 76.44 122 ALA A O 1
ATOM 898 N N . CYS A 1 123 ? -7.647 1.061 0.612 1.00 84.75 123 CYS A N 1
ATOM 899 C CA . CYS A 1 123 ? -7.566 -0.289 0.058 1.00 84.75 123 CYS A CA 1
ATOM 900 C C . CYS A 1 123 ? -8.766 -1.150 0.498 1.00 84.75 123 CYS A C 1
ATOM 902 O O . CYS A 1 123 ? -8.853 -1.493 1.682 1.00 84.75 123 CYS A O 1
ATOM 904 N N . PRO A 1 124 ? -9.611 -1.633 -0.435 1.00 83.62 124 PRO A N 1
ATOM 905 C CA . PRO A 1 124 ? -10.771 -2.459 -0.103 1.00 83.62 124 PRO A CA 1
ATOM 906 C C . PRO A 1 124 ? -10.397 -3.789 0.553 1.00 83.62 124 PRO A C 1
ATOM 908 O O . PRO A 1 124 ? -11.139 -4.294 1.387 1.00 83.62 124 PRO A O 1
ATOM 911 N N . THR A 1 125 ? -9.241 -4.367 0.208 1.00 87.88 125 THR A N 1
ATOM 912 C CA . THR A 1 125 ? -8.751 -5.593 0.854 1.00 87.88 125 THR A CA 1
ATOM 913 C C . THR A 1 125 ? -8.417 -5.343 2.321 1.00 87.88 125 THR A C 1
ATOM 915 O O . THR A 1 125 ? -8.817 -6.121 3.177 1.00 87.88 125 THR A O 1
ATOM 918 N N . ALA A 1 126 ? -7.737 -4.239 2.640 1.00 86.88 126 ALA A N 1
ATOM 919 C CA . ALA A 1 126 ? -7.409 -3.921 4.029 1.00 86.88 126 ALA A CA 1
ATOM 920 C C . ALA A 1 126 ? -8.653 -3.533 4.829 1.00 86.88 126 ALA A C 1
ATOM 922 O O . ALA A 1 126 ? -8.811 -3.984 5.958 1.00 86.88 126 ALA A O 1
ATOM 923 N N . ALA A 1 127 ? -9.562 -2.764 4.226 1.00 84.94 127 ALA A N 1
ATOM 924 C CA . ALA A 1 127 ? -10.843 -2.440 4.836 1.00 84.94 127 ALA A CA 1
ATOM 925 C C . ALA A 1 127 ? -11.669 -3.694 5.126 1.00 84.94 127 ALA A C 1
ATOM 927 O O . ALA A 1 127 ? -12.191 -3.818 6.226 1.00 84.94 127 ALA A O 1
ATOM 928 N N . ARG A 1 128 ? -11.722 -4.661 4.201 1.00 85.25 128 ARG A N 1
ATOM 929 C CA . ARG A 1 128 ? -12.350 -5.962 4.462 1.00 85.25 128 ARG A CA 1
ATOM 930 C C . ARG A 1 128 ? -11.661 -6.727 5.575 1.00 85.25 128 ARG A C 1
ATOM 932 O O . ARG A 1 128 ? -12.367 -7.257 6.405 1.00 85.25 128 ARG A O 1
ATOM 939 N N . VAL A 1 129 ? -10.331 -6.764 5.636 1.00 84.94 129 VAL A N 1
ATOM 940 C CA . VAL A 1 129 ? -9.616 -7.440 6.736 1.00 84.94 129 VAL A CA 1
ATOM 941 C C . VAL A 1 129 ? -9.947 -6.810 8.093 1.00 84.94 129 VAL A C 1
ATOM 943 O O . VAL A 1 129 ? -10.101 -7.523 9.073 1.00 84.94 129 VAL A O 1
ATOM 946 N N . VAL A 1 130 ? -10.089 -5.484 8.155 1.00 81.38 130 VAL A N 1
ATOM 947 C CA . VAL A 1 130 ? -10.499 -4.778 9.380 1.00 81.38 130 VAL A CA 1
ATOM 948 C C . VAL A 1 130 ? -11.989 -4.986 9.682 1.00 81.38 130 VAL A C 1
ATOM 950 O O . VAL A 1 130 ? -12.366 -5.097 10.842 1.00 81.38 130 VAL A O 1
ATOM 953 N N . ALA A 1 131 ? -12.845 -5.019 8.659 1.00 79.31 131 ALA A N 1
ATOM 954 C CA . ALA A 1 131 ? -14.293 -5.155 8.804 1.00 79.31 131 ALA A CA 1
ATOM 955 C C . ALA A 1 131 ? -14.751 -6.602 9.027 1.00 79.31 131 ALA A C 1
ATOM 957 O O . ALA A 1 131 ? -15.799 -6.814 9.634 1.00 79.31 131 ALA A O 1
ATOM 958 N N . ALA A 1 132 ? -13.983 -7.574 8.537 1.00 76.38 132 ALA A N 1
ATOM 959 C CA . ALA A 1 132 ? -14.157 -8.990 8.791 1.00 76.38 132 ALA A CA 1
ATOM 960 C C . ALA A 1 132 ? -13.855 -9.224 10.267 1.00 76.38 132 ALA A C 1
ATOM 962 O O . ALA A 1 132 ? -12.723 -9.459 10.691 1.00 76.38 132 ALA A O 1
ATOM 963 N N . ARG A 1 133 ? -14.908 -9.109 11.069 1.00 63.75 133 ARG A N 1
ATOM 964 C CA . ARG A 1 133 ? -14.980 -9.816 12.333 1.00 63.75 133 ARG A CA 1
ATOM 965 C C . ARG A 1 133 ? -15.130 -11.267 11.918 1.00 63.75 133 ARG A C 1
ATOM 967 O O . ARG A 1 133 ? -16.234 -11.704 11.625 1.00 63.75 133 ARG A O 1
ATOM 974 N N . ASP A 1 134 ? -14.012 -11.962 11.743 1.00 52.38 134 ASP A N 1
ATOM 975 C CA . ASP A 1 134 ? -14.087 -13.416 11.728 1.00 52.38 134 ASP A CA 1
ATOM 976 C C . ASP A 1 134 ? -14.795 -13.791 13.039 1.00 52.38 134 ASP A C 1
ATOM 978 O O . ASP A 1 134 ? -14.453 -13.227 14.082 1.00 52.38 134 ASP A O 1
ATOM 982 N N . ASP A 1 135 ? -15.784 -14.685 12.994 1.00 51.91 135 ASP A N 1
ATOM 983 C CA . ASP A 1 135 ? -16.572 -15.172 14.147 1.00 51.91 135 ASP A CA 1
ATOM 984 C C . ASP A 1 135 ? -15.718 -15.897 15.218 1.00 51.91 135 ASP A C 1
ATOM 986 O O . ASP A 1 135 ? -16.217 -16.623 16.077 1.00 51.91 135 ASP A O 1
ATOM 990 N N . ASP A 1 136 ? -14.405 -15.712 15.156 1.00 55.12 136 ASP A N 1
ATOM 991 C CA . ASP A 1 136 ? -13.392 -16.210 16.055 1.00 55.12 136 ASP A CA 1
ATOM 992 C C . ASP A 1 136 ? -13.476 -15.419 17.367 1.00 55.12 136 ASP A C 1
ATOM 994 O O . ASP A 1 136 ? -12.858 -14.363 17.539 1.00 55.12 136 ASP A O 1
ATOM 998 N N . ALA A 1 137 ? -14.302 -15.922 18.287 1.00 53.72 137 ALA A N 1
ATOM 999 C CA . ALA A 1 137 ? -14.509 -15.378 19.630 1.00 53.72 137 ALA A CA 1
ATOM 1000 C C . ALA A 1 137 ? -13.198 -15.195 20.428 1.00 53.72 137 ALA A C 1
ATOM 1002 O O . ALA A 1 137 ? -13.174 -14.439 21.399 1.00 53.72 137 ALA A O 1
ATOM 1003 N N . ASP A 1 138 ? -12.108 -15.828 19.984 1.00 51.91 138 ASP A N 1
ATOM 1004 C CA . ASP A 1 138 ? -10.776 -15.755 20.582 1.00 51.91 138 ASP A CA 1
ATOM 1005 C C . ASP A 1 138 ? -9.883 -14.652 19.985 1.00 51.91 138 ASP A C 1
ATOM 1007 O O . ASP A 1 138 ? -8.751 -14.435 20.440 1.00 51.91 138 ASP A O 1
ATOM 1011 N N . ARG A 1 139 ? -10.354 -13.903 18.977 1.00 60.38 139 ARG A N 1
ATOM 1012 C CA . ARG A 1 139 ? -9.563 -12.806 18.414 1.00 60.38 139 ARG A CA 1
ATOM 1013 C C . ARG A 1 139 ? -9.582 -11.615 19.371 1.00 60.38 139 ARG A C 1
ATOM 1015 O O . ARG A 1 139 ? -10.561 -10.879 19.466 1.00 60.38 139 ARG A O 1
ATOM 1022 N N . ALA A 1 140 ? -8.454 -11.426 20.060 1.00 57.03 140 ALA A N 1
ATOM 1023 C CA . ALA A 1 140 ? -8.185 -10.280 20.928 1.00 57.03 140 ALA A CA 1
ATOM 1024 C C . ALA A 1 140 ? -8.634 -8.954 20.275 1.00 57.03 140 ALA A C 1
ATOM 1026 O O . ALA A 1 140 ? -8.497 -8.809 19.050 1.00 57.03 140 ALA A O 1
ATOM 1027 N N . PRO A 1 141 ? -9.114 -7.975 21.071 1.00 66.62 141 PRO A N 1
ATOM 1028 C CA . PRO A 1 141 ? -9.534 -6.673 20.561 1.00 66.62 141 PRO A CA 1
ATOM 1029 C C . PRO A 1 141 ? -8.444 -6.055 19.685 1.00 66.62 141 PRO A C 1
ATOM 1031 O O . PRO A 1 141 ? -7.266 -6.410 19.797 1.00 66.62 141 PRO A O 1
ATOM 1034 N N . PHE A 1 142 ? -8.830 -5.126 18.805 1.00 72.94 142 PHE A N 1
ATOM 1035 C CA . PHE A 1 142 ? -7.872 -4.388 17.980 1.00 72.94 142 PHE A CA 1
ATOM 1036 C C . PHE A 1 142 ? -6.715 -3.887 18.851 1.00 72.94 142 PHE A C 1
ATOM 1038 O O . PHE A 1 142 ? -6.893 -3.036 19.723 1.00 72.94 142 PHE A O 1
ATOM 1045 N N . ALA A 1 143 ? -5.530 -4.445 18.619 1.00 78.44 143 ALA A N 1
ATOM 1046 C CA . ALA A 1 143 ? -4.362 -4.227 19.454 1.00 78.44 143 ALA A CA 1
ATOM 1047 C C . ALA A 1 143 ? -3.146 -3.946 18.581 1.00 78.44 143 ALA A C 1
ATOM 1049 O O . ALA A 1 143 ? -2.965 -4.535 17.513 1.00 78.44 143 ALA A O 1
ATOM 1050 N N . LEU A 1 144 ? -2.287 -3.053 19.063 1.00 81.81 144 LEU A N 1
ATOM 1051 C CA . LEU A 1 144 ? -0.971 -2.850 18.477 1.00 81.81 144 LEU A CA 1
ATOM 1052 C C . LEU A 1 144 ? -0.025 -3.898 19.045 1.00 81.81 144 LEU A C 1
ATOM 1054 O O . LEU A 1 144 ? 0.211 -3.945 20.251 1.00 81.81 144 LEU A O 1
ATOM 1058 N N . VAL A 1 145 ? 0.542 -4.714 18.167 1.00 86.38 145 VAL A N 1
ATOM 1059 C CA . VAL A 1 145 ? 1.536 -5.719 18.535 1.00 86.38 145 VAL A CA 1
ATOM 1060 C C . VAL A 1 145 ? 2.912 -5.277 18.060 1.00 86.38 145 VAL A C 1
ATOM 1062 O O . VAL A 1 145 ? 3.068 -4.746 16.962 1.00 86.38 145 VAL A O 1
ATOM 1065 N N . GLY A 1 146 ? 3.919 -5.465 18.911 1.00 88.06 146 GLY A N 1
ATOM 1066 C CA . GLY A 1 146 ? 5.304 -5.129 18.593 1.00 88.06 146 GLY A CA 1
ATOM 1067 C C . GLY A 1 146 ? 6.051 -6.338 18.033 1.00 88.06 146 GLY A C 1
ATOM 1068 O O . GLY A 1 146 ? 6.217 -7.327 18.749 1.00 88.06 146 GLY A O 1
ATOM 1069 N N . ARG A 1 147 ? 6.557 -6.237 16.804 1.00 85.75 147 ARG A N 1
ATOM 1070 C CA . ARG A 1 147 ? 7.343 -7.261 16.094 1.00 85.75 147 ARG A CA 1
ATOM 1071 C C . ARG A 1 147 ? 8.821 -6.880 15.974 1.00 85.75 147 ARG A C 1
ATOM 1073 O O . ARG A 1 147 ? 9.167 -5.704 16.100 1.00 85.75 147 ARG A O 1
ATOM 1080 N N . SER A 1 148 ? 9.675 -7.881 15.738 1.00 84.25 148 SER A N 1
ATOM 1081 C CA . SER A 1 148 ? 11.083 -7.647 15.381 1.00 84.25 148 SER A CA 1
ATOM 1082 C C . SER A 1 148 ? 11.169 -6.989 13.992 1.00 84.25 148 SER A C 1
ATOM 1084 O O . SER A 1 148 ? 10.420 -7.390 13.095 1.00 84.25 148 SER A O 1
ATOM 1086 N N . PRO A 1 149 ? 12.077 -6.021 13.774 1.00 75.75 149 PRO A N 1
ATOM 1087 C CA . PRO A 1 149 ? 12.350 -5.450 12.458 1.00 75.75 149 PRO A CA 1
ATOM 1088 C C . PRO A 1 149 ? 12.980 -6.442 11.476 1.00 75.75 149 PRO A C 1
ATOM 1090 O O . PRO A 1 149 ? 12.908 -6.210 10.277 1.00 75.75 149 PRO A O 1
ATOM 1093 N N . GLU A 1 150 ? 13.584 -7.536 11.947 1.00 72.81 150 GLU A N 1
ATOM 1094 C CA . GLU A 1 150 ? 14.349 -8.479 11.108 1.00 72.81 150 GLU A CA 1
ATOM 1095 C C . GLU A 1 150 ? 13.482 -9.207 10.068 1.00 72.81 150 GLU A C 1
ATOM 1097 O O . GLU A 1 150 ? 13.977 -9.612 9.021 1.00 72.81 150 GLU A O 1
ATOM 1102 N N . GLY A 1 151 ? 12.177 -9.334 10.325 1.00 66.44 151 GLY A N 1
ATOM 1103 C CA . GLY A 1 151 ? 11.192 -9.850 9.368 1.00 66.44 151 GLY A CA 1
ATOM 1104 C C . GLY A 1 151 ? 10.393 -8.756 8.657 1.00 66.44 151 GLY A C 1
ATOM 1105 O O . GLY A 1 151 ? 9.473 -9.061 7.897 1.00 66.44 151 GLY A O 1
ATOM 1106 N N . TRP A 1 152 ? 10.688 -7.482 8.927 1.00 71.00 152 TRP A N 1
ATOM 1107 C CA . TRP A 1 152 ? 9.997 -6.375 8.287 1.00 71.00 152 TRP A CA 1
ATOM 1108 C C . TRP A 1 152 ? 10.608 -6.148 6.901 1.00 71.00 152 TRP A C 1
ATOM 1110 O O . TRP A 1 152 ? 11.808 -5.898 6.805 1.00 71.00 152 TRP A O 1
ATOM 1120 N N . PRO A 1 153 ? 9.819 -6.184 5.810 1.00 60.12 153 PRO A N 1
ATOM 1121 C CA . PRO A 1 153 ? 10.353 -6.101 4.447 1.00 60.12 153 PRO A CA 1
ATOM 1122 C C . PRO A 1 153 ? 10.938 -4.723 4.078 1.00 60.12 153 PRO A C 1
ATOM 1124 O O . PRO A 1 153 ? 11.214 -4.458 2.906 1.00 60.12 153 PRO A O 1
ATOM 1127 N N . TYR A 1 154 ? 11.121 -3.841 5.066 1.00 61.84 154 TYR A N 1
ATOM 1128 C CA . TYR A 1 154 ? 11.673 -2.505 4.915 1.00 61.84 154 TYR A CA 1
ATOM 1129 C C . TYR A 1 154 ? 12.753 -2.289 5.967 1.00 61.84 154 TYR A C 1
ATOM 1131 O O . TYR A 1 154 ? 12.463 -2.416 7.160 1.00 61.84 154 TYR A O 1
ATOM 1139 N N . PRO A 1 155 ? 13.980 -1.935 5.557 1.00 51.62 155 PRO A N 1
ATOM 1140 C CA . PRO A 1 155 ? 15.026 -1.641 6.514 1.00 51.62 155 PRO A CA 1
ATOM 1141 C C . PRO A 1 155 ? 14.592 -0.446 7.384 1.00 51.62 155 PRO A C 1
ATOM 1143 O O . PRO A 1 155 ? 14.034 0.522 6.859 1.00 51.62 155 PRO A O 1
ATOM 1146 N N . PRO A 1 156 ? 14.849 -0.477 8.703 1.00 49.72 156 PRO A N 1
ATOM 1147 C CA . PRO A 1 156 ? 14.475 0.583 9.645 1.00 49.72 156 PRO A CA 1
ATOM 1148 C C . PRO A 1 156 ? 15.277 1.886 9.459 1.00 49.72 156 PRO A C 1
ATOM 1150 O O . PRO A 1 156 ? 15.339 2.713 10.366 1.00 49.72 156 PRO A O 1
ATOM 1153 N N . THR A 1 157 ? 15.935 2.083 8.315 1.00 45.97 157 THR A N 1
ATOM 1154 C CA . THR A 1 157 ? 16.814 3.231 8.093 1.00 45.97 157 THR A CA 1
ATOM 1155 C C . THR A 1 157 ? 16.003 4.523 8.019 1.00 45.97 157 THR A C 1
ATOM 1157 O O . THR A 1 157 ? 14.865 4.537 7.554 1.00 45.97 157 THR A O 1
ATOM 1160 N N . GLY A 1 158 ? 16.591 5.625 8.495 1.00 48.91 158 GLY A N 1
ATOM 1161 C CA . GLY A 1 158 ? 15.918 6.911 8.743 1.00 48.91 158 GLY A CA 1
ATOM 1162 C C . GLY A 1 158 ? 15.202 7.563 7.550 1.00 48.91 158 GLY A C 1
ATOM 1163 O O . GLY A 1 158 ? 14.457 8.518 7.748 1.00 48.91 158 GLY A O 1
ATOM 1164 N N . ASP A 1 159 ? 15.359 7.027 6.337 1.00 55.22 159 ASP A N 1
ATOM 1165 C CA . ASP A 1 159 ? 14.617 7.434 5.139 1.00 55.22 159 ASP A CA 1
ATOM 1166 C C . ASP A 1 159 ? 13.320 6.642 4.901 1.00 55.22 159 ASP A C 1
ATOM 1168 O O . ASP A 1 159 ? 12.553 6.987 3.999 1.00 55.22 159 ASP A O 1
ATOM 1172 N N . ALA A 1 160 ? 13.022 5.614 5.702 1.00 55.00 160 ALA A N 1
ATOM 1173 C CA . ALA A 1 160 ? 11.783 4.839 5.615 1.00 55.00 160 ALA A CA 1
ATOM 1174 C C . ALA A 1 160 ? 10.512 5.714 5.580 1.00 55.00 160 ALA A C 1
ATOM 1176 O O . ALA A 1 160 ? 9.657 5.440 4.734 1.00 55.00 160 ALA A O 1
ATOM 1177 N N . PRO A 1 161 ? 10.390 6.810 6.367 1.00 53.66 161 PRO A N 1
ATOM 1178 C CA . PRO A 1 161 ? 9.240 7.703 6.262 1.00 53.66 161 PRO A CA 1
ATOM 1179 C C . PRO A 1 161 ? 9.125 8.306 4.862 1.00 53.66 161 PRO A C 1
ATOM 1181 O O . PRO A 1 161 ? 8.048 8.293 4.289 1.00 53.66 161 PRO A O 1
ATOM 1184 N N . ARG A 1 162 ? 10.241 8.751 4.261 1.00 54.81 162 ARG A N 1
ATOM 1185 C CA . ARG A 1 162 ? 10.288 9.379 2.925 1.00 54.81 162 ARG A CA 1
ATOM 1186 C C . ARG A 1 162 ? 10.064 8.401 1.774 1.00 54.81 162 ARG A C 1
ATOM 1188 O O . ARG A 1 162 ? 9.594 8.814 0.716 1.00 54.81 162 ARG A O 1
ATOM 1195 N N . ARG A 1 163 ? 10.429 7.130 1.955 1.00 53.47 163 ARG A N 1
ATOM 1196 C CA . ARG A 1 163 ? 10.256 6.063 0.955 1.00 53.47 163 ARG A CA 1
ATOM 1197 C C . ARG A 1 163 ? 8.825 5.523 0.913 1.00 53.47 163 ARG A C 1
ATOM 1199 O O . ARG A 1 163 ? 8.448 4.895 -0.071 1.00 53.47 163 ARG A O 1
ATOM 1206 N N . LEU A 1 164 ? 8.046 5.758 1.971 1.00 54.28 164 LEU A N 1
ATOM 1207 C CA . LEU A 1 164 ? 6.726 5.159 2.185 1.00 54.28 164 LEU A CA 1
ATOM 1208 C C . LEU A 1 164 ? 5.579 6.182 2.185 1.00 54.28 164 LEU A C 1
ATOM 1210 O O . LEU A 1 164 ? 4.432 5.822 2.464 1.00 54.28 164 LEU A O 1
ATOM 1214 N N . VAL A 1 165 ? 5.871 7.441 1.836 1.00 54.84 165 VAL A N 1
ATOM 1215 C CA . VAL A 1 165 ? 4.840 8.455 1.600 1.00 54.84 165 VAL A CA 1
ATOM 1216 C C . VAL A 1 165 ? 4.236 8.240 0.219 1.00 54.84 165 VAL A C 1
ATOM 1218 O O . VAL A 1 165 ? 4.891 8.426 -0.806 1.00 54.84 165 VAL A O 1
ATOM 1221 N N . TRP A 1 166 ? 2.951 7.908 0.194 1.00 54.62 166 TRP A N 1
ATOM 1222 C CA . TRP A 1 166 ? 2.109 8.208 -0.954 1.00 54.62 166 TRP A CA 1
ATOM 1223 C C . TRP A 1 166 ? 1.886 9.718 -0.939 1.00 54.62 166 TRP A C 1
ATOM 1225 O O . TRP A 1 166 ? 1.064 10.216 -0.172 1.00 54.62 166 TRP A O 1
ATOM 1235 N N . GLU A 1 167 ? 2.694 10.471 -1.688 1.00 51.03 167 GLU A N 1
ATOM 1236 C CA . GLU A 1 167 ? 2.540 11.925 -1.742 1.00 51.03 167 GLU A CA 1
ATOM 1237 C C . GLU A 1 167 ? 1.232 12.264 -2.458 1.00 51.03 167 GLU A C 1
ATOM 1239 O O . GLU A 1 167 ? 1.152 12.311 -3.686 1.00 51.03 167 GLU A O 1
ATOM 1244 N N . ARG A 1 168 ? 0.200 12.504 -1.656 1.00 50.06 168 ARG A N 1
ATOM 1245 C CA . ARG A 1 168 ? -0.969 13.293 -2.016 1.00 50.06 168 ARG A CA 1
ATOM 1246 C C . ARG A 1 168 ? -0.880 14.577 -1.201 1.00 50.06 168 ARG A C 1
ATOM 1248 O O . ARG A 1 168 ? -1.535 14.663 -0.179 1.00 50.06 168 ARG A O 1
ATOM 1255 N N . GLU A 1 169 ? 0.061 15.463 -1.549 1.00 44.81 169 GLU A N 1
ATOM 1256 C CA . GLU A 1 169 ? 0.300 16.747 -0.852 1.00 44.81 169 GLU A CA 1
ATOM 1257 C C . GLU A 1 169 ? 0.117 16.655 0.676 1.00 44.81 169 GLU A C 1
ATOM 1259 O O . GLU A 1 169 ? -0.624 17.423 1.280 1.00 44.81 169 GLU A O 1
ATOM 1264 N N . SER A 1 170 ? 0.730 15.644 1.306 1.00 44.88 170 SER A N 1
ATOM 1265 C CA . SER A 1 170 ? 0.504 15.398 2.731 1.00 44.88 170 SER A CA 1
ATOM 1266 C C . SER A 1 170 ? 0.992 16.623 3.510 1.00 44.88 170 SER A C 1
ATOM 1268 O O . SER A 1 170 ? 2.134 17.046 3.274 1.00 44.88 170 SER A O 1
ATOM 1270 N N . PRO A 1 171 ? 0.175 17.223 4.398 1.00 44.72 171 PRO A N 1
ATOM 1271 C CA . PRO A 1 171 ? 0.573 18.424 5.108 1.00 44.72 171 PRO A CA 1
ATOM 1272 C C . PRO A 1 171 ? 1.826 18.111 5.923 1.00 44.72 171 PRO A C 1
ATOM 1274 O O . PRO A 1 171 ? 1.778 17.394 6.923 1.00 44.72 171 PRO A O 1
ATOM 1277 N N . ARG A 1 172 ? 2.972 18.658 5.493 1.00 52.84 172 ARG A N 1
ATOM 1278 C CA . ARG A 1 172 ? 4.270 18.571 6.192 1.00 52.84 172 ARG A CA 1
ATOM 1279 C C . ARG A 1 172 ? 4.233 19.205 7.593 1.00 52.84 172 ARG A C 1
ATOM 1281 O O . ARG A 1 172 ? 5.253 19.251 8.270 1.00 52.84 172 ARG A O 1
ATOM 1288 N N . THR A 1 173 ? 3.084 19.744 7.991 1.00 52.72 173 THR A N 1
ATOM 1289 C CA . THR A 1 173 ? 2.844 20.523 9.201 1.00 52.72 173 THR A CA 1
ATOM 1290 C C . THR A 1 173 ? 2.764 19.660 10.456 1.00 52.72 173 THR A C 1
ATOM 1292 O O . THR A 1 173 ? 3.098 20.146 11.534 1.00 52.72 173 THR A O 1
ATOM 1295 N N . LEU A 1 174 ? 2.400 18.379 10.341 1.00 55.91 174 LEU A N 1
ATOM 1296 C CA . LEU A 1 174 ? 2.380 17.464 11.479 1.00 55.91 174 LEU A CA 1
ATOM 1297 C C . LEU A 1 174 ? 3.695 16.702 11.617 1.00 55.91 174 LEU A C 1
ATOM 1299 O O . LEU A 1 174 ? 4.086 15.918 10.754 1.00 55.91 174 LEU A O 1
ATOM 1303 N N . GLY A 1 175 ? 4.368 16.896 12.751 1.00 65.12 175 GLY A N 1
ATOM 1304 C CA . GLY A 1 175 ? 5.505 16.065 13.129 1.00 65.12 175 GLY A CA 1
ATOM 1305 C C . GLY A 1 175 ? 5.107 14.585 13.221 1.00 65.12 175 GLY A C 1
ATOM 1306 O O . GLY A 1 175 ? 4.030 14.245 13.713 1.00 65.12 175 GLY A O 1
ATOM 1307 N N . TRP A 1 176 ? 6.005 13.693 12.796 1.00 65.00 176 TRP A N 1
ATOM 1308 C CA . TRP A 1 176 ? 5.793 12.237 12.760 1.00 65.00 176 TRP A CA 1
ATOM 1309 C C . TRP A 1 176 ? 5.318 11.634 14.090 1.00 65.00 176 TRP A C 1
ATOM 1311 O O . TRP A 1 176 ? 4.498 10.717 14.092 1.00 65.00 176 TRP A O 1
ATOM 1321 N N . GLY A 1 177 ? 5.773 12.185 15.220 1.00 68.19 177 GLY A N 1
ATOM 1322 C CA . GLY A 1 177 ? 5.315 11.778 16.550 1.00 68.19 177 GLY A CA 1
ATOM 1323 C C . GLY A 1 177 ? 3.819 12.020 16.772 1.00 68.19 177 GLY A C 1
ATOM 1324 O O . GLY A 1 177 ? 3.129 11.130 17.262 1.00 68.19 177 GLY A O 1
ATOM 1325 N N . ARG A 1 178 ? 3.285 13.173 16.344 1.00 69.50 178 ARG A N 1
ATOM 1326 C CA . ARG A 1 178 ? 1.853 13.490 16.488 1.00 69.50 178 ARG A CA 1
ATOM 1327 C C . ARG A 1 178 ? 0.995 12.621 15.571 1.00 69.50 178 ARG A C 1
ATOM 1329 O O . ARG A 1 178 ? 0.007 12.060 16.031 1.00 69.50 178 ARG A O 1
ATOM 1336 N N . LEU A 1 179 ? 1.424 12.406 14.323 1.00 67.25 179 LEU A N 1
ATOM 1337 C CA . LEU A 1 179 ? 0.748 11.480 13.404 1.00 67.25 179 LEU A CA 1
ATOM 1338 C C . LEU A 1 179 ? 0.698 10.047 13.963 1.00 67.25 179 LEU A C 1
ATOM 1340 O O . LEU A 1 179 ? -0.330 9.378 13.871 1.00 67.25 179 LEU A O 1
ATOM 1344 N N . SER A 1 180 ? 1.798 9.579 14.562 1.00 69.19 180 SER A N 1
ATOM 1345 C CA . SER A 1 180 ? 1.855 8.291 15.259 1.00 69.19 180 SER A CA 1
ATOM 1346 C C . SER A 1 180 ? 0.838 8.239 16.405 1.00 69.19 180 SER A C 1
ATOM 1348 O O . SER A 1 180 ? 0.023 7.322 16.457 1.00 69.19 180 SER A O 1
ATOM 1350 N N . SER A 1 181 ? 0.819 9.234 17.296 1.00 72.06 181 SER A N 1
ATOM 1351 C CA . SER A 1 181 ? -0.132 9.284 18.418 1.00 72.06 181 SER A CA 1
ATOM 1352 C C . SER A 1 181 ? -1.592 9.242 17.964 1.00 72.06 181 SER A C 1
ATOM 1354 O O . SER A 1 181 ? -2.365 8.430 18.478 1.00 72.06 181 SER A O 1
ATOM 1356 N N . LEU A 1 182 ? -1.947 10.035 16.948 1.00 69.56 182 LEU A N 1
ATOM 1357 C CA . LEU A 1 182 ? -3.290 10.067 16.367 1.00 69.56 182 LEU A CA 1
ATOM 1358 C C . LEU A 1 182 ? -3.703 8.701 15.794 1.00 69.56 182 LEU A C 1
ATOM 1360 O O . LEU A 1 182 ? -4.805 8.219 16.050 1.00 69.56 182 LEU A O 1
ATOM 1364 N N . ARG A 1 183 ? -2.799 8.009 15.086 1.00 72.38 183 ARG A N 1
ATOM 1365 C CA . ARG A 1 183 ? -3.053 6.647 14.576 1.00 72.38 183 ARG A CA 1
ATOM 1366 C C . ARG A 1 183 ? -3.332 5.659 15.700 1.00 72.38 183 ARG A C 1
ATOM 1368 O O . ARG A 1 183 ? -4.256 4.855 15.597 1.00 72.38 183 ARG A O 1
ATOM 1375 N N . ARG A 1 184 ? -2.553 5.713 16.782 1.00 76.50 184 ARG A N 1
ATOM 1376 C CA . ARG A 1 184 ? -2.750 4.831 17.943 1.00 76.50 184 ARG A CA 1
ATOM 1377 C C . ARG A 1 184 ? -4.058 5.128 18.666 1.00 76.50 184 ARG A C 1
ATOM 1379 O O . ARG A 1 184 ? -4.720 4.194 19.114 1.00 76.50 184 ARG A O 1
ATOM 1386 N N . ALA A 1 185 ? -4.438 6.399 18.791 1.00 74.50 185 ALA A N 1
ATOM 1387 C CA . ALA A 1 185 ? -5.737 6.794 19.332 1.00 74.50 185 ALA A CA 1
ATOM 1388 C C . ALA A 1 185 ? -6.883 6.238 18.475 1.00 74.50 185 ALA A C 1
ATOM 1390 O O . ALA A 1 185 ? -7.762 5.562 19.006 1.00 74.50 185 ALA A O 1
ATOM 1391 N N . TRP A 1 186 ? -6.797 6.399 17.153 1.00 75.44 186 TRP A N 1
ATOM 1392 C CA . TRP A 1 186 ? -7.783 5.880 16.206 1.00 75.44 186 TRP A CA 1
ATOM 1393 C C . TRP A 1 186 ? -7.957 4.356 16.305 1.00 75.44 186 TRP A C 1
ATOM 1395 O O . TRP A 1 186 ? -9.081 3.877 16.441 1.00 75.44 186 TRP A O 1
ATOM 1405 N N . TRP A 1 187 ? -6.866 3.581 16.334 1.00 73.62 187 TRP A N 1
ATOM 1406 C CA . TRP A 1 187 ? -6.953 2.121 16.486 1.00 73.62 187 TRP A CA 1
ATOM 1407 C C . TRP A 1 187 ? -7.566 1.694 17.826 1.00 73.62 187 TRP A C 1
ATOM 1409 O O . TRP A 1 187 ? -8.371 0.764 17.856 1.00 73.62 187 TRP A O 1
ATOM 1419 N N . ARG A 1 188 ? -7.238 2.386 18.928 1.00 76.00 188 ARG A N 1
ATOM 1420 C CA . ARG A 1 188 ? -7.847 2.127 20.245 1.00 76.00 188 ARG A CA 1
ATOM 1421 C C . ARG A 1 188 ? -9.346 2.427 20.248 1.00 76.00 188 ARG A C 1
ATOM 1423 O O . ARG A 1 188 ? -10.123 1.609 20.731 1.00 76.00 188 ARG A O 1
ATOM 1430 N N . ALA A 1 189 ? -9.750 3.563 19.681 1.00 73.38 189 ALA A N 1
ATOM 1431 C CA . ALA A 1 189 ? -11.154 3.941 19.535 1.00 73.38 189 ALA A CA 1
ATOM 1432 C C . ALA A 1 189 ? -11.938 2.910 18.710 1.00 73.38 189 ALA A C 1
ATOM 1434 O O . ALA A 1 189 ? -13.064 2.543 19.061 1.00 73.38 189 ALA A O 1
ATOM 1435 N N . LEU A 1 190 ? -11.325 2.397 17.641 1.00 71.75 190 LEU A N 1
ATOM 1436 C CA . LEU A 1 190 ? -11.906 1.357 16.799 1.00 71.75 190 LEU A CA 1
ATOM 1437 C C . LEU A 1 190 ? -12.089 0.042 17.576 1.00 71.75 190 LEU A C 1
ATOM 1439 O O . LEU A 1 190 ? -13.161 -0.554 17.497 1.00 71.75 190 LEU A O 1
ATOM 1443 N N . GLY A 1 191 ? -11.110 -0.339 18.406 1.00 71.25 191 GLY A N 1
ATOM 1444 C CA . GLY A 1 191 ? -11.205 -1.438 19.379 1.00 71.25 191 GLY A CA 1
ATOM 1445 C C . GLY A 1 191 ? -12.387 -1.313 20.337 1.00 71.25 191 GLY A C 1
ATOM 1446 O O . GLY A 1 191 ? -13.260 -2.177 20.366 1.00 71.25 191 GLY A O 1
ATOM 1447 N N . GLN A 1 192 ? -12.467 -0.191 21.051 1.00 73.75 192 GLN A N 1
ATOM 1448 C CA . GLN A 1 192 ? -13.532 0.066 22.028 1.00 73.75 192 GLN A CA 1
ATOM 1449 C C . GLN A 1 192 ? -14.923 0.122 21.384 1.00 73.75 192 GLN A C 1
ATOM 1451 O O . GLN A 1 192 ? -15.911 -0.329 21.961 1.00 73.75 192 GLN A O 1
ATOM 1456 N N . THR A 1 193 ? -15.028 0.689 20.179 1.00 69.69 193 THR A N 1
ATOM 1457 C CA . THR A 1 193 ? -16.304 0.745 19.452 1.00 69.69 193 THR A CA 1
ATOM 1458 C C . THR A 1 193 ? -16.711 -0.644 18.972 1.00 69.69 193 THR A C 1
ATOM 1460 O O . THR A 1 193 ? -17.890 -0.996 19.019 1.00 69.69 193 THR A O 1
ATOM 1463 N N . ALA A 1 194 ? -15.741 -1.454 18.544 1.00 68.38 194 ALA A N 1
ATOM 1464 C CA . ALA A 1 194 ? -15.990 -2.813 18.106 1.00 68.38 194 ALA A CA 1
ATOM 1465 C C . ALA A 1 194 ? -16.582 -3.655 19.248 1.00 68.38 194 ALA A C 1
ATOM 1467 O O . ALA A 1 194 ? -17.550 -4.376 19.007 1.00 68.38 194 ALA A O 1
ATOM 1468 N N . GLU A 1 195 ? -16.076 -3.527 20.474 1.00 69.38 195 GLU A N 1
ATOM 1469 C CA . GLU A 1 195 ? -16.607 -4.206 21.670 1.00 69.38 195 GLU A CA 1
ATOM 1470 C C . GLU A 1 195 ? -18.068 -3.833 21.983 1.00 69.38 195 GLU A C 1
ATOM 1472 O O . GLU A 1 195 ? -18.825 -4.660 22.480 1.00 69.38 195 GLU A O 1
ATOM 1477 N N . ARG A 1 196 ? -18.495 -2.605 21.657 1.00 69.75 196 ARG A N 1
ATOM 1478 C CA . ARG A 1 196 ? -19.822 -2.067 22.015 1.00 69.75 196 ARG A CA 1
ATOM 1479 C C . ARG A 1 196 ? -20.928 -2.314 20.983 1.00 69.75 196 ARG A C 1
ATOM 1481 O O . ARG A 1 196 ? -22.075 -1.975 21.262 1.00 69.75 196 ARG A O 1
ATOM 1488 N N . GLY A 1 197 ? -20.624 -2.836 19.790 1.00 63.78 197 GLY A N 1
ATOM 1489 C CA . GLY A 1 197 ? -21.647 -2.948 18.739 1.00 63.78 197 GLY A CA 1
ATOM 1490 C C . GLY A 1 197 ? -21.174 -3.288 17.326 1.00 63.78 197 GLY A C 1
ATOM 1491 O O . GLY A 1 197 ? -21.601 -2.633 16.374 1.00 63.78 197 GLY A O 1
ATOM 1492 N N . GLY A 1 198 ? -20.327 -4.316 17.181 1.00 64.19 198 GLY A N 1
ATOM 1493 C CA . GLY A 1 198 ? -20.335 -5.185 15.992 1.00 64.19 198 GLY A CA 1
ATOM 1494 C C . GLY A 1 198 ? -20.188 -4.496 14.632 1.00 64.19 198 GLY A C 1
ATOM 1495 O O . GLY A 1 198 ? -19.096 -4.132 14.181 1.00 64.19 198 GLY A O 1
ATOM 1496 N N . ASP A 1 199 ? -21.345 -4.352 13.998 1.00 69.44 199 ASP A N 1
ATOM 1497 C CA . ASP A 1 199 ? -21.530 -4.050 12.585 1.00 69.44 199 ASP A CA 1
ATOM 1498 C C . ASP A 1 199 ? -21.358 -2.574 12.237 1.00 69.44 199 ASP A C 1
ATOM 1500 O O . ASP A 1 199 ? -21.069 -2.238 11.088 1.00 69.44 199 ASP A O 1
ATOM 1504 N N . ALA A 1 200 ? -21.536 -1.666 13.202 1.00 69.62 200 ALA A N 1
ATOM 1505 C CA . ALA A 1 200 ? -21.406 -0.234 12.942 1.00 69.62 200 ALA A CA 1
ATOM 1506 C C . ALA A 1 200 ? -19.972 0.129 12.524 1.00 69.62 200 ALA A C 1
ATOM 1508 O O . ALA A 1 200 ? -19.785 0.885 11.574 1.00 69.62 200 ALA A O 1
ATOM 1509 N N . VAL A 1 201 ? -18.969 -0.473 13.176 1.00 69.62 201 VAL A N 1
ATOM 1510 C CA . VAL A 1 201 ? -17.544 -0.286 12.853 1.00 69.62 201 VAL A CA 1
ATOM 1511 C C . VAL A 1 201 ? -17.205 -0.888 11.494 1.00 69.62 201 VAL A C 1
ATOM 1513 O O . VAL A 1 201 ? -16.533 -0.244 10.693 1.00 69.62 201 VAL A O 1
ATOM 1516 N N . ALA A 1 202 ? -17.709 -2.088 11.202 1.00 71.31 202 ALA A N 1
ATOM 1517 C CA . ALA A 1 202 ? -17.497 -2.737 9.914 1.00 71.31 202 ALA A CA 1
ATOM 1518 C C . ALA A 1 202 ? -18.060 -1.886 8.762 1.00 71.31 202 ALA A C 1
ATOM 1520 O O . ALA A 1 202 ? -17.347 -1.601 7.801 1.00 71.31 202 ALA A O 1
ATOM 1521 N N . ARG A 1 203 ? -19.302 -1.392 8.886 1.00 71.00 203 ARG A N 1
ATOM 1522 C CA . ARG A 1 203 ? -19.914 -0.494 7.889 1.00 71.00 203 ARG A CA 1
ATOM 1523 C C . ARG A 1 203 ? -19.123 0.798 7.708 1.00 71.00 203 ARG A C 1
ATOM 1525 O O . ARG A 1 203 ? -18.872 1.201 6.576 1.00 71.00 203 ARG A O 1
ATOM 1532 N N . ALA A 1 204 ? -18.701 1.413 8.807 1.00 70.44 204 ALA A N 1
ATOM 1533 C CA . ALA A 1 204 ? -17.860 2.604 8.822 1.00 70.44 204 ALA A CA 1
ATOM 1534 C C . ALA A 1 204 ? -16.536 2.404 8.061 1.00 70.44 204 ALA A C 1
ATOM 1536 O O . ALA A 1 204 ? -16.198 3.178 7.167 1.00 70.44 204 ALA A O 1
ATOM 1537 N N . VAL A 1 205 ? -15.808 1.333 8.378 1.00 71.94 205 VAL A N 1
ATOM 1538 C CA . VAL A 1 205 ? -14.534 0.977 7.736 1.00 71.94 205 VAL A CA 1
ATOM 1539 C C . VAL A 1 205 ? -14.721 0.691 6.245 1.00 71.94 205 VAL A C 1
ATOM 1541 O O . VAL A 1 205 ? -13.937 1.162 5.420 1.00 71.94 205 VAL A O 1
ATOM 1544 N N . LEU A 1 206 ? -15.777 -0.035 5.875 1.00 72.62 206 LEU A N 1
ATOM 1545 C CA . LEU A 1 206 ? -16.089 -0.314 4.474 1.00 72.62 206 LEU A CA 1
ATOM 1546 C C . LEU A 1 206 ? -16.480 0.960 3.712 1.00 72.62 206 LEU A C 1
ATOM 1548 O O . LEU A 1 206 ? -16.051 1.135 2.570 1.00 72.62 206 LEU A O 1
ATOM 1552 N N . ALA A 1 207 ? -17.212 1.883 4.341 1.00 69.06 207 ALA A N 1
ATOM 1553 C CA . ALA A 1 207 ? -17.566 3.170 3.745 1.00 69.06 207 ALA A CA 1
ATOM 1554 C C . ALA A 1 207 ? -16.330 4.032 3.434 1.00 69.06 207 ALA A C 1
ATOM 1556 O O . ALA A 1 207 ? -16.284 4.656 2.374 1.00 69.06 207 ALA A O 1
ATOM 1557 N N . LEU A 1 208 ? -15.300 4.011 4.293 1.00 67.00 208 LEU A N 1
ATOM 1558 C CA . LEU A 1 208 ? -14.017 4.681 4.022 1.00 67.00 208 LEU A CA 1
ATOM 1559 C C . LEU A 1 208 ? -13.343 4.134 2.756 1.00 67.00 208 LEU A C 1
ATOM 1561 O O . LEU A 1 208 ? -12.794 4.898 1.965 1.00 67.00 208 LEU A O 1
ATOM 1565 N N . SER A 1 209 ? -13.432 2.822 2.523 1.00 67.75 209 SER A N 1
ATOM 1566 C CA . SER A 1 209 ? -12.848 2.187 1.334 1.00 67.75 209 SER A CA 1
ATOM 1567 C C . SER A 1 209 ? -13.590 2.491 0.032 1.00 67.75 209 SER A C 1
ATOM 1569 O O . SER A 1 209 ? -12.985 2.474 -1.038 1.00 67.75 209 SER A O 1
ATOM 1571 N N . ALA A 1 210 ? -14.888 2.797 0.111 1.00 64.44 210 ALA A N 1
ATOM 1572 C CA . ALA A 1 210 ? -15.717 3.124 -1.048 1.00 64.44 210 ALA A CA 1
ATOM 1573 C C . ALA A 1 210 ? -15.494 4.560 -1.566 1.00 64.44 210 ALA A C 1
ATOM 1575 O O . ALA A 1 210 ? -15.937 4.888 -2.666 1.00 64.44 210 ALA A O 1
ATOM 1576 N N . ALA A 1 211 ? -14.803 5.411 -0.799 1.00 60.47 211 ALA A N 1
ATOM 1577 C CA . ALA A 1 211 ? -14.517 6.804 -1.146 1.00 60.47 211 ALA A CA 1
ATOM 1578 C C . ALA A 1 211 ? -13.018 7.153 -0.995 1.00 60.47 211 ALA A C 1
ATOM 1580 O O . ALA A 1 211 ? -12.679 8.087 -0.265 1.00 60.47 211 ALA A O 1
ATOM 1581 N N . PRO A 1 212 ? -12.103 6.456 -1.703 1.00 54.00 212 PRO A N 1
ATOM 1582 C CA . PRO A 1 212 ? -10.653 6.636 -1.548 1.00 54.00 212 PRO A CA 1
ATOM 1583 C C . PRO A 1 212 ? -10.166 8.039 -1.949 1.00 54.00 212 PRO A C 1
ATOM 1585 O O . PRO A 1 212 ? -9.093 8.470 -1.538 1.00 54.00 212 PRO A O 1
ATOM 1588 N N . GLU A 1 213 ? -10.962 8.766 -2.737 1.00 47.47 213 GLU A N 1
ATOM 1589 C CA . GLU A 1 213 ? -10.670 10.128 -3.188 1.00 47.47 213 GLU A CA 1
ATOM 1590 C C . GLU A 1 213 ? -10.935 11.184 -2.100 1.00 47.47 213 GLU A C 1
ATOM 1592 O O . GLU A 1 213 ? -10.379 12.277 -2.174 1.00 47.47 213 GLU A O 1
ATOM 1597 N N . ALA A 1 214 ? -11.773 10.900 -1.096 1.00 51.53 214 ALA A N 1
ATOM 1598 C CA . ALA A 1 214 ? -12.076 11.837 -0.009 1.00 51.53 214 ALA A CA 1
ATOM 1599 C C . ALA A 1 214 ? -12.487 11.144 1.311 1.00 51.53 214 ALA A C 1
ATOM 1601 O O . ALA A 1 214 ? -13.624 11.321 1.766 1.00 51.53 214 ALA A O 1
ATOM 1602 N N . PRO A 1 215 ? -11.608 10.360 1.949 1.00 44.09 215 PRO A N 1
ATOM 1603 C CA . PRO A 1 215 ? -11.933 9.695 3.210 1.00 44.09 215 PRO A CA 1
ATOM 1604 C C . PRO A 1 215 ? -12.265 10.664 4.359 1.00 44.09 215 PRO A C 1
ATOM 1606 O O . PRO A 1 215 ? -13.164 10.359 5.139 1.00 44.09 215 PRO A O 1
ATOM 1609 N N . SER A 1 216 ? -11.701 11.877 4.392 1.00 39.38 216 SER A N 1
ATOM 1610 C CA . SER A 1 216 ? -12.210 13.002 5.212 1.00 39.38 216 SER A CA 1
ATOM 1611 C C . SER A 1 216 ? -13.718 13.251 5.066 1.00 39.38 216 SER A C 1
ATOM 1613 O O . SER A 1 216 ? -14.433 13.427 6.051 1.00 39.38 216 SER A O 1
ATOM 1615 N N . ARG A 1 217 ? -14.242 13.240 3.833 1.00 45.00 217 ARG A N 1
ATOM 1616 C CA . ARG A 1 217 ? -15.681 13.429 3.569 1.00 45.00 217 ARG A CA 1
ATOM 1617 C C . ARG A 1 217 ? -16.508 12.214 3.962 1.00 45.00 217 ARG A C 1
ATOM 1619 O O . ARG A 1 217 ? -17.685 12.372 4.270 1.00 45.00 217 ARG A O 1
ATOM 1626 N N . ALA A 1 218 ? -15.924 11.019 3.930 1.00 48.44 218 ALA A N 1
ATOM 1627 C CA . ALA A 1 218 ? -16.563 9.829 4.473 1.00 48.44 218 ALA A CA 1
ATOM 1628 C C . ALA A 1 218 ? -16.628 9.901 6.010 1.00 48.44 218 ALA A C 1
ATOM 1630 O O . ALA A 1 218 ? -17.692 9.621 6.553 1.00 48.44 218 ALA A O 1
ATOM 1631 N N . LEU A 1 219 ? -15.568 10.387 6.679 1.00 46.66 219 LEU A N 1
ATOM 1632 C CA . LEU A 1 219 ? -15.515 10.667 8.127 1.00 46.66 219 LEU A CA 1
ATOM 1633 C C . LEU A 1 219 ? -16.537 11.711 8.589 1.00 46.66 219 LEU A C 1
ATOM 1635 O O . LEU A 1 219 ? -17.138 11.544 9.646 1.00 46.66 219 LEU A O 1
ATOM 1639 N N . ALA A 1 220 ? -16.801 12.729 7.769 1.00 45.03 220 ALA A N 1
ATOM 1640 C CA . ALA A 1 220 ? -17.803 13.757 8.047 1.00 45.03 220 ALA A CA 1
ATOM 1641 C C . ALA A 1 220 ? -19.269 13.280 7.910 1.00 45.03 220 ALA A C 1
ATOM 1643 O O . ALA A 1 220 ? -20.195 14.012 8.268 1.00 45.03 220 ALA A O 1
ATOM 1644 N N . ARG A 1 221 ? -19.528 12.070 7.387 1.00 53.22 221 ARG A N 1
ATOM 1645 C CA . ARG A 1 221 ? -20.892 11.512 7.335 1.00 53.22 221 ARG A CA 1
ATOM 1646 C C . ARG A 1 221 ? -21.295 10.991 8.720 1.00 53.22 221 ARG A C 1
ATOM 1648 O O . ARG A 1 221 ? -20.513 10.339 9.404 1.00 53.22 221 ARG A O 1
ATOM 1655 N N . ARG A 1 222 ? -22.552 11.247 9.113 1.00 48.34 222 ARG A N 1
ATOM 1656 C CA . ARG A 1 222 ? -23.134 10.950 10.446 1.00 48.34 222 ARG A CA 1
ATOM 1657 C C . ARG A 1 222 ? -22.964 9.498 10.932 1.00 48.34 222 ARG A C 1
ATOM 1659 O O . ARG A 1 222 ? -23.052 9.255 12.134 1.00 48.34 222 ARG A O 1
ATOM 1666 N N . ASP A 1 223 ? -22.667 8.560 10.038 1.00 51.28 223 ASP A N 1
ATOM 1667 C CA . ASP A 1 223 ? -22.544 7.127 10.332 1.00 51.28 223 ASP A CA 1
ATOM 1668 C C . ASP A 1 223 ? -21.261 6.744 11.100 1.00 51.28 223 ASP A C 1
ATOM 1670 O O . ASP A 1 223 ? -21.167 5.635 11.623 1.00 51.28 223 ASP A O 1
ATOM 1674 N N . LEU A 1 224 ? -20.293 7.660 11.236 1.00 55.22 224 LEU A N 1
ATOM 1675 C CA . LEU A 1 224 ? -19.054 7.465 12.010 1.00 55.22 224 LEU A CA 1
ATOM 1676 C C . LEU A 1 224 ? -19.100 8.064 13.424 1.00 55.22 224 LEU A C 1
ATOM 1678 O O . LEU A 1 224 ? -18.095 8.046 14.134 1.00 55.22 224 LEU A O 1
ATOM 1682 N N . GLY A 1 225 ? -20.267 8.548 13.864 1.00 59.59 225 GLY A N 1
ATOM 1683 C CA . GLY A 1 225 ? -20.462 9.234 15.146 1.00 59.59 225 GLY A CA 1
ATOM 1684 C C . GLY A 1 225 ? -19.817 8.571 16.376 1.00 59.59 225 GLY A C 1
ATOM 1685 O O . GLY A 1 225 ? -19.261 9.292 17.198 1.00 59.59 225 GLY A O 1
ATOM 1686 N N . PRO A 1 226 ? -19.833 7.234 16.546 1.00 59.28 226 PRO A N 1
ATOM 1687 C CA . PRO A 1 226 ? -19.129 6.586 17.656 1.00 59.28 226 PRO A CA 1
ATOM 1688 C C . PRO A 1 226 ? -17.602 6.737 17.604 1.00 59.28 226 PRO A C 1
ATOM 1690 O O . PRO A 1 226 ? -16.986 6.921 18.648 1.00 59.28 226 PRO A O 1
ATOM 1693 N N . LEU A 1 227 ? -17.008 6.702 16.406 1.00 57.16 227 LEU A N 1
ATOM 1694 C CA . LEU A 1 227 ? -15.563 6.818 16.203 1.00 57.16 227 LEU A CA 1
ATOM 1695 C C . LEU A 1 227 ? -15.099 8.274 16.331 1.00 57.16 227 LEU A C 1
ATOM 1697 O O . LEU A 1 227 ? -14.089 8.542 16.970 1.00 57.16 227 LEU A O 1
ATOM 1701 N N . ALA A 1 228 ? -15.879 9.209 15.778 1.00 60.34 228 ALA A N 1
ATOM 1702 C CA . ALA A 1 228 ? -15.625 10.643 15.892 1.00 60.34 228 ALA A CA 1
ATOM 1703 C C . ALA A 1 228 ? -15.750 11.147 17.340 1.00 60.34 228 ALA A C 1
ATOM 1705 O O . ALA A 1 228 ? -14.995 12.017 17.735 1.00 60.34 228 ALA A O 1
ATOM 1706 N N . ARG A 1 229 ? -16.652 10.571 18.154 1.00 64.56 229 ARG A N 1
ATOM 1707 C CA . ARG A 1 229 ? -16.784 10.894 19.592 1.00 64.56 229 ARG A CA 1
ATOM 1708 C C . ARG A 1 229 ? -15.664 10.331 20.470 1.00 64.56 229 ARG A C 1
ATOM 1710 O O . ARG A 1 229 ? -15.543 10.741 21.618 1.00 64.56 229 ARG A O 1
ATOM 1717 N N . ALA A 1 230 ? -14.928 9.335 19.981 1.00 60.03 230 ALA A N 1
ATOM 1718 C CA . ALA A 1 230 ? -13.825 8.714 20.711 1.00 60.03 230 ALA A CA 1
ATOM 1719 C C . ALA A 1 230 ? -12.480 9.425 20.475 1.00 60.03 230 ALA A C 1
ATOM 1721 O O . ALA A 1 230 ? -11.502 9.117 21.154 1.00 60.03 230 ALA A O 1
ATOM 1722 N N . LEU A 1 231 ? -12.441 10.350 19.518 1.00 58.59 231 LEU A N 1
ATOM 1723 C CA . LEU A 1 231 ? -11.341 11.272 19.259 1.00 58.59 231 LEU A CA 1
ATOM 1724 C C . LEU A 1 231 ? -11.775 12.662 19.739 1.00 58.59 231 LEU A C 1
ATOM 1726 O O . LEU A 1 231 ? -12.971 12.958 19.721 1.00 58.59 231 LEU A O 1
ATOM 1730 N N . ASP A 1 232 ? -10.844 13.511 20.175 1.00 60.62 232 ASP A N 1
ATOM 1731 C CA . ASP A 1 232 ? -11.183 14.923 20.395 1.00 60.62 232 ASP A CA 1
ATOM 1732 C C . ASP A 1 232 ? -11.631 15.560 19.061 1.00 60.62 232 ASP A C 1
ATOM 1734 O O . ASP A 1 232 ? -11.212 15.115 17.988 1.00 60.62 232 ASP A O 1
ATOM 1738 N N . GLY A 1 233 ? -12.495 16.577 19.095 1.00 62.97 233 GLY A N 1
ATOM 1739 C CA . GLY A 1 233 ? -13.068 17.195 17.891 1.00 62.97 233 GLY A CA 1
ATOM 1740 C C . GLY A 1 233 ? -11.993 17.682 16.914 1.00 62.97 233 GLY A C 1
ATOM 1741 O O . GLY A 1 233 ? -12.066 17.396 15.717 1.00 62.97 233 GLY A O 1
ATOM 1742 N N . ASP A 1 234 ? -10.943 18.302 17.454 1.00 62.41 234 ASP A N 1
ATOM 1743 C CA . ASP A 1 234 ? -9.781 18.764 16.692 1.00 62.41 234 ASP A CA 1
ATOM 1744 C C . ASP A 1 234 ? -8.946 17.588 16.149 1.00 62.41 234 ASP A C 1
ATOM 1746 O O . ASP A 1 234 ? -8.475 17.622 15.012 1.00 62.41 234 ASP A O 1
ATOM 1750 N N . GLU A 1 235 ? -8.798 16.504 16.919 1.00 60.97 235 GLU A N 1
ATOM 1751 C CA . GLU A 1 235 ? -8.066 15.303 16.494 1.00 60.97 235 GLU A CA 1
ATOM 1752 C C . GLU A 1 235 ? -8.791 14.553 15.370 1.00 60.97 235 GLU A C 1
ATOM 1754 O O . GLU A 1 235 ? -8.142 13.972 14.498 1.00 60.97 235 GLU A O 1
ATOM 1759 N N . ALA A 1 236 ? -10.127 14.555 15.377 1.00 60.72 236 ALA A N 1
ATOM 1760 C CA . ALA A 1 236 ? -10.952 13.898 14.372 1.00 60.72 236 ALA A CA 1
ATOM 1761 C C . ALA A 1 236 ? -10.892 14.616 13.016 1.00 60.72 236 ALA A C 1
ATOM 1763 O O . ALA A 1 236 ? -10.702 13.953 11.993 1.00 60.72 236 ALA A O 1
ATOM 1764 N N . GLU A 1 237 ? -11.018 15.948 12.993 1.00 60.34 237 GLU A N 1
ATOM 1765 C CA . GLU A 1 237 ? -10.860 16.748 11.768 1.00 60.34 237 GLU A CA 1
ATOM 1766 C C . GLU A 1 237 ? -9.432 16.668 11.224 1.00 60.34 237 GLU A C 1
ATOM 1768 O O . GLU A 1 237 ? -9.217 16.502 10.018 1.00 60.34 237 GLU A O 1
ATOM 1773 N N . GLU A 1 238 ? -8.445 16.709 12.117 1.00 61.44 238 GLU A N 1
ATOM 1774 C CA . GLU A 1 238 ? -7.044 16.605 11.746 1.00 61.44 238 GLU A CA 1
ATOM 1775 C C . GLU A 1 238 ? -6.731 15.219 11.166 1.00 61.44 238 GLU A C 1
ATOM 1777 O O . GLU A 1 238 ? -6.198 15.144 10.061 1.00 61.44 238 GLU A O 1
ATOM 1782 N N . LEU A 1 239 ? -7.140 14.120 11.817 1.00 60.31 239 LEU A N 1
ATOM 1783 C CA . LEU A 1 239 ? -7.026 12.760 11.270 1.00 60.31 239 LEU A CA 1
ATOM 1784 C C . LEU A 1 239 ? -7.741 12.624 9.932 1.00 60.31 239 LEU A C 1
ATOM 1786 O O . LEU A 1 239 ? -7.189 12.020 9.014 1.00 60.31 239 LEU A O 1
ATOM 1790 N N . ALA A 1 240 ? -8.945 13.183 9.812 1.00 57.88 240 ALA A N 1
ATOM 1791 C CA . ALA A 1 240 ? -9.722 13.140 8.585 1.00 57.88 240 ALA A CA 1
ATOM 1792 C C . ALA A 1 240 ? -8.950 13.728 7.402 1.00 57.88 240 ALA A C 1
ATOM 1794 O O . ALA A 1 240 ? -8.999 13.155 6.320 1.00 57.88 240 ALA A O 1
ATOM 1795 N N . SER A 1 241 ? -8.174 14.794 7.602 1.00 53.94 241 SER A N 1
ATOM 1796 C CA . SER A 1 241 ? -7.352 15.392 6.541 1.00 53.94 241 SER A CA 1
ATOM 1797 C C . SER A 1 241 ? -6.246 14.473 5.981 1.00 53.94 241 SER A C 1
ATOM 1799 O O . SER A 1 241 ? -5.761 14.717 4.876 1.00 53.94 241 SER A O 1
ATOM 1801 N N . TYR A 1 242 ? -5.860 13.409 6.702 1.00 49.97 242 TYR A N 1
ATOM 1802 C CA . TYR A 1 242 ? -4.822 12.452 6.281 1.00 49.97 242 TYR A CA 1
ATOM 1803 C C . TYR A 1 242 ? -5.341 11.256 5.498 1.00 49.97 242 TYR A C 1
ATOM 1805 O O . TYR A 1 242 ? -4.543 10.572 4.847 1.00 49.97 242 TYR A O 1
ATOM 1813 N N . TRP A 1 243 ? -6.637 10.977 5.606 1.00 50.47 243 TRP A N 1
ATOM 1814 C CA . TRP A 1 243 ? -7.283 9.905 4.873 1.00 50.47 243 TRP A CA 1
ATOM 1815 C C . TRP A 1 243 ? -7.985 10.537 3.676 1.00 50.47 243 TRP A C 1
ATOM 1817 O O . TRP A 1 243 ? -7.552 10.199 2.554 1.00 50.47 243 TRP A O 1
#

Radius of gyration: 18.37 Å; chains: 1; bounding box: 44×37×44 Å

Sequence (243 aa):
MCNARVWIPNVLERYACERALVCCSAPWRARVTREDADAVAAGLADAGAGRAVGARFRASLHGRGDDRWVAQRGGACSLLRADRGCTLHAAAGLAAMPALCRTFPRSVVATPDGLDVAFLLACPTAARVVAARDDDADRAPFALVGRSPEGWPYPPTGDAPRRLVWERESPRTLGWGRLSSLRRAWWRALGQTAERGGDAVARAVLALSAAPEAPSRALARRDLGPLARALDGDEAEELASYW

Secondary structure (DSSP, 8-state):
----EEEEEGGGTT-------HHHHSS-BEE--HHHHHHHHHHHHHTT--HHHHHHHHHTEEEETTEEEEPEETTEETTB-TTS-BHHHHHHTTTTS-HHHHHTTEEEEEETTEEEEEE-TTSHHHHHHHH---S-TT--SS-EEEE-GGG-SS---TTHHHHS--BS---TTS-HHHHHHHHHHHHHHHHHHHHHHTHHHHHHHHHHHH-TT-HHHHHTSGGGHHHHTTS-HHHHHHHHTT-

pLDDT: mean 74.36, std 14.56, range [39.38, 95.31]